Protein AF-A0A936ITV5-F1 (afdb_monomer_lite)

pLDDT: mean 86.11, std 15.21, range [36.88, 98.56]

Secondary structure (DSSP, 8-state):
-HHHHHHHHHHHHHHHHHHHHHHHHHHHHHHHHHHHHHHHHHHHHHHHHHHHHHHHHHHHHS----PPPPP-------TTS-HHHHHHHHHHHHHHHHHHHHHHHHHHHHHHHHHHHHHHHHHHHHHHHHHHHHHHHHHHHHHHHHHHHHHHHHHHHHHHHHHHHHHHHHHHHHHHHHHHHHHHHHHHHHHHHHHHHHHHHHHHHHHHHHHHHHHHHHHHTTSS--HHHHHHHHHHHHHHHHHHHHHHHHHHHHHHHHHHHHHHHHTT--

Sequence (270 aa):
MAILRCLLAVALVFFLASCQDRKIAEQAARLEELGAKNAALEQELESVRQDLAAARAALHEEGGPVTPVETLPAPQVNPDDLPEVQQLKASLVEANASLAALQIQLTRLEAQVAEAANDRERVQRFHAELRAKLEASERAVEAANAELKNRDERLNQLVEMSRTLRQDNEASARRLADFKKLADQLTDLERRREDSAGTIMSRYREVTEQYRALANAIDGQQQVGTGVTRSLDLSRIQQTILSAEDELRQLRSLNAQAQRLQKQLIGKLP

Radius of gyration: 65.24 Å; chains: 1; bounding box: 131×47×181 Å

Structure (mmCIF, N/CA/C/O backbone):
data_AF-A0A936ITV5-F1
#
_entry.id   AF-A0A936ITV5-F1
#
loop_
_atom_site.group_PDB
_atom_site.id
_atom_site.type_symbol
_atom_site.label_atom_id
_atom_site.label_alt_id
_atom_site.label_comp_id
_atom_site.label_asym_id
_atom_site.label_entity_id
_atom_site.label_seq_id
_atom_site.pdbx_PDB_ins_code
_atom_site.Cartn_x
_atom_site.Cartn_y
_atom_site.Cartn_z
_atom_site.occupancy
_atom_site.B_iso_or_equiv
_atom_site.auth_seq_id
_atom_site.auth_comp_id
_atom_site.auth_asym_id
_atom_site.auth_atom_id
_atom_site.pdbx_PDB_model_num
ATOM 1 N N . MET A 1 1 ? 12.895 11.010 14.697 1.00 67.69 1 MET A N 1
ATOM 2 C CA . MET A 1 1 ? 11.611 11.478 15.279 1.00 67.69 1 MET A CA 1
ATOM 3 C C . MET A 1 1 ? 10.487 10.438 15.209 1.00 67.69 1 MET A C 1
ATOM 5 O O . MET A 1 1 ? 9.829 10.248 16.221 1.00 67.69 1 MET A O 1
ATOM 9 N N . ALA A 1 2 ? 10.263 9.735 14.088 1.00 78.25 2 ALA A N 1
ATOM 10 C CA . ALA A 1 2 ? 9.172 8.747 13.974 1.00 78.25 2 ALA A CA 1
ATOM 11 C C . ALA A 1 2 ? 9.330 7.508 14.888 1.00 78.25 2 ALA A C 1
ATOM 13 O O . ALA A 1 2 ? 8.375 7.102 15.541 1.00 78.25 2 ALA A O 1
ATOM 14 N N . ILE A 1 3 ? 10.548 6.967 15.007 1.00 87.38 3 ILE A N 1
ATOM 15 C CA . ILE A 1 3 ? 10.841 5.776 15.831 1.00 87.38 3 ILE A CA 1
ATOM 16 C C . ILE A 1 3 ? 10.601 6.050 17.325 1.00 87.38 3 ILE A C 1
ATOM 18 O O . ILE A 1 3 ? 9.971 5.252 18.010 1.00 87.38 3 ILE A O 1
ATOM 22 N N . LEU A 1 4 ? 11.024 7.222 17.814 1.00 88.75 4 LEU A N 1
ATOM 23 C CA . LEU A 1 4 ? 10.821 7.627 19.209 1.00 88.75 4 LEU A CA 1
ATOM 24 C C . LEU A 1 4 ? 9.326 7.741 19.557 1.00 88.75 4 LEU A C 1
ATOM 26 O O . LEU A 1 4 ? 8.916 7.338 20.637 1.00 88.75 4 LEU A O 1
ATOM 30 N N . ARG A 1 5 ? 8.501 8.240 18.623 1.00 88.75 5 ARG A N 1
ATOM 31 C CA . ARG A 1 5 ? 7.041 8.334 18.797 1.00 88.75 5 ARG A CA 1
ATOM 32 C C . ARG A 1 5 ? 6.366 6.960 18.818 1.00 88.75 5 ARG A C 1
ATOM 34 O O . ARG A 1 5 ? 5.450 6.766 19.608 1.00 88.75 5 ARG A O 1
ATOM 41 N N . CYS A 1 6 ? 6.839 6.008 18.010 1.00 88.88 6 CYS A N 1
ATOM 42 C CA . CYS A 1 6 ? 6.316 4.638 18.021 1.00 88.88 6 CYS A CA 1
ATOM 43 C C . CYS A 1 6 ? 6.628 3.925 19.342 1.00 88.88 6 CYS A C 1
ATOM 45 O O . CYS A 1 6 ? 5.741 3.316 19.931 1.00 88.88 6 CYS A O 1
ATOM 47 N N . LEU A 1 7 ? 7.856 4.060 19.855 1.00 91.12 7 LEU A N 1
ATOM 48 C CA . LEU A 1 7 ? 8.235 3.471 21.144 1.00 91.12 7 LEU A CA 1
ATOM 49 C C . LEU A 1 7 ? 7.425 4.057 22.309 1.00 91.12 7 LEU A C 1
ATOM 51 O O . LEU A 1 7 ? 6.994 3.317 23.190 1.00 91.12 7 LEU A O 1
ATOM 55 N N . LEU A 1 8 ? 7.157 5.365 22.284 1.00 91.75 8 LEU A N 1
ATOM 56 C CA . LEU A 1 8 ? 6.331 6.032 23.294 1.00 91.75 8 LEU A CA 1
ATOM 57 C C . LEU A 1 8 ? 4.871 5.558 23.252 1.00 91.75 8 LEU A C 1
ATOM 59 O O . LEU A 1 8 ? 4.274 5.340 24.302 1.00 91.75 8 LEU A O 1
ATOM 63 N N . ALA A 1 9 ? 4.311 5.342 22.058 1.00 89.81 9 ALA A N 1
ATOM 64 C CA . ALA A 1 9 ? 2.958 4.813 21.903 1.00 89.81 9 ALA A CA 1
ATOM 65 C C . ALA A 1 9 ? 2.835 3.376 22.438 1.00 89.81 9 ALA A C 1
ATOM 67 O O . ALA A 1 9 ? 1.902 3.079 23.179 1.00 89.81 9 ALA A O 1
ATOM 68 N N . VAL A 1 10 ? 3.805 2.505 22.135 1.00 91.62 10 VAL A N 1
ATOM 69 C CA . VAL A 1 10 ? 3.824 1.120 22.641 1.00 91.62 10 VAL A CA 1
ATOM 70 C C . VAL A 1 10 ? 3.953 1.090 24.166 1.00 91.62 10 VAL A C 1
ATOM 72 O O . VAL A 1 10 ? 3.220 0.360 24.830 1.00 91.62 10 VAL A O 1
ATOM 75 N N . ALA A 1 11 ? 4.825 1.927 24.737 1.00 90.19 11 ALA A N 1
ATOM 76 C CA . ALA A 1 11 ? 4.972 2.038 26.187 1.00 90.19 11 ALA A CA 1
ATOM 77 C C . ALA A 1 11 ? 3.677 2.517 26.867 1.00 90.19 11 ALA A C 1
ATOM 79 O O . ALA A 1 11 ? 3.317 2.018 27.932 1.00 90.19 11 ALA A O 1
ATOM 80 N N . LEU A 1 12 ? 2.949 3.445 26.238 1.00 91.44 12 LEU A N 1
ATOM 81 C CA . LEU A 1 12 ? 1.689 3.970 26.762 1.00 91.44 12 LEU A CA 1
ATOM 82 C C . LEU A 1 12 ? 0.575 2.912 26.724 1.00 91.44 12 LEU A C 1
ATOM 84 O O . LEU A 1 12 ? -0.159 2.774 27.698 1.00 91.44 12 LEU A O 1
ATOM 88 N N . VAL A 1 13 ? 0.495 2.106 25.660 1.00 91.00 13 VAL A N 1
ATOM 89 C CA . VAL A 1 13 ? -0.445 0.973 25.579 1.00 91.00 13 VAL A CA 1
ATOM 90 C C . VAL A 1 13 ? -0.143 -0.071 26.655 1.00 91.00 13 VAL A C 1
ATOM 92 O O . VAL A 1 13 ? -1.056 -0.517 27.344 1.00 91.00 13 VAL A O 1
ATOM 95 N N . PHE A 1 14 ? 1.132 -0.409 26.865 1.00 90.88 14 PHE A N 1
ATOM 96 C CA . PHE A 1 14 ? 1.529 -1.366 27.901 1.00 90.88 14 PHE A CA 1
ATOM 97 C C . PHE A 1 14 ? 1.222 -0.847 29.319 1.00 90.88 14 PHE A C 1
ATOM 99 O O . PHE A 1 14 ? 0.743 -1.581 30.187 1.00 90.88 14 PHE A O 1
ATOM 106 N N . PHE A 1 15 ? 1.436 0.450 29.553 1.00 91.75 15 PHE A N 1
ATOM 107 C CA . PHE A 1 15 ? 1.083 1.102 30.813 1.00 91.75 15 PHE A CA 1
ATOM 108 C C . PHE A 1 15 ? -0.435 1.129 31.055 1.00 91.75 15 PHE A C 1
ATOM 110 O O . PHE A 1 15 ? -0.892 0.885 32.170 1.00 91.75 15 PHE A O 1
ATOM 117 N N . LEU A 1 16 ? -1.238 1.377 30.018 1.00 89.75 16 LEU A N 1
ATOM 118 C CA . LEU A 1 16 ? -2.696 1.328 30.129 1.00 89.75 16 LEU A CA 1
ATOM 119 C C . LEU A 1 16 ? -3.213 -0.095 30.383 1.00 89.75 16 LEU A C 1
ATOM 121 O O . LEU A 1 16 ? -4.078 -0.256 31.243 1.00 89.75 16 LEU A O 1
ATOM 125 N N . ALA A 1 17 ? -2.657 -1.107 29.710 1.00 88.06 17 ALA A N 1
ATOM 126 C CA . ALA A 1 17 ? -3.015 -2.513 29.918 1.00 88.06 17 ALA A CA 1
ATOM 127 C C . ALA A 1 17 ? -2.736 -2.956 31.366 1.00 88.06 17 ALA A C 1
ATOM 129 O O . ALA A 1 17 ? -3.635 -3.406 32.069 1.00 88.06 17 ALA A O 1
ATOM 130 N N . SER A 1 18 ? -1.527 -2.690 31.870 1.00 87.62 18 SER A N 1
ATOM 131 C CA . SER A 1 18 ? -1.155 -3.008 33.260 1.00 87.62 18 SER A CA 1
ATOM 132 C C . SER A 1 18 ? -1.981 -2.255 34.316 1.00 87.62 18 SER A C 1
ATOM 134 O O . SER A 1 18 ? -2.255 -2.784 35.396 1.00 87.62 18 SER A O 1
ATOM 136 N N . CYS A 1 19 ? -2.431 -1.033 34.017 1.00 89.31 19 CYS A N 1
ATOM 137 C CA . CYS A 1 19 ? -3.377 -0.308 34.868 1.00 89.31 19 CYS A CA 1
ATOM 138 C C . CYS A 1 19 ? -4.787 -0.918 34.847 1.00 89.31 19 CYS A C 1
ATOM 140 O O . CYS A 1 19 ? -5.474 -0.888 35.870 1.00 89.31 19 CYS A O 1
ATOM 142 N N . GLN A 1 20 ? -5.239 -1.447 33.708 1.00 89.44 20 GLN A N 1
ATOM 143 C CA . GLN A 1 20 ? -6.531 -2.128 33.611 1.00 89.44 20 GLN A CA 1
ATOM 144 C C . GLN A 1 20 ? -6.520 -3.459 34.362 1.00 89.44 20 GLN A C 1
ATOM 146 O O . GLN A 1 20 ? -7.438 -3.700 35.144 1.00 89.44 20 GLN A O 1
ATOM 151 N N . ASP A 1 21 ? -5.454 -4.249 34.237 1.00 87.94 21 ASP A N 1
ATOM 152 C CA . ASP A 1 21 ? -5.316 -5.526 34.946 1.00 87.94 21 ASP A CA 1
ATOM 153 C C . ASP A 1 21 ? -5.372 -5.346 36.467 1.00 87.94 21 ASP A C 1
ATOM 155 O O . ASP A 1 21 ? -6.058 -6.090 37.169 1.00 87.94 21 ASP A O 1
ATOM 159 N N . ARG A 1 22 ? -4.726 -4.293 36.989 1.00 90.19 22 ARG A N 1
ATOM 160 C CA . ARG A 1 22 ? -4.816 -3.940 38.415 1.00 90.19 22 ARG A CA 1
ATOM 161 C C . ARG A 1 22 ? -6.242 -3.620 38.853 1.00 90.19 22 ARG A C 1
ATOM 163 O O . ARG A 1 22 ? -6.670 -4.089 39.903 1.00 90.19 22 ARG A O 1
ATOM 170 N N . LYS A 1 23 ? -6.993 -2.862 38.051 1.00 89.69 23 LYS A N 1
ATOM 171 C CA . LYS A 1 23 ? -8.392 -2.534 38.367 1.00 89.69 23 LYS A CA 1
ATOM 172 C C . LYS A 1 23 ? -9.292 -3.767 38.324 1.00 89.69 23 LYS A C 1
ATOM 174 O O . LYS A 1 23 ? -10.180 -3.884 39.162 1.00 89.69 23 LYS A O 1
ATOM 179 N N . ILE A 1 24 ? -9.059 -4.684 37.385 1.00 88.12 24 ILE A N 1
ATOM 180 C CA . ILE A 1 24 ? -9.807 -5.944 37.286 1.00 88.12 24 ILE A CA 1
ATOM 181 C C . ILE A 1 24 ? -9.514 -6.829 38.504 1.00 88.12 24 ILE A C 1
ATOM 183 O O . ILE A 1 24 ? -10.445 -7.362 39.103 1.00 88.12 24 ILE A O 1
ATOM 187 N N . ALA A 1 25 ? -8.251 -6.921 38.930 1.00 90.69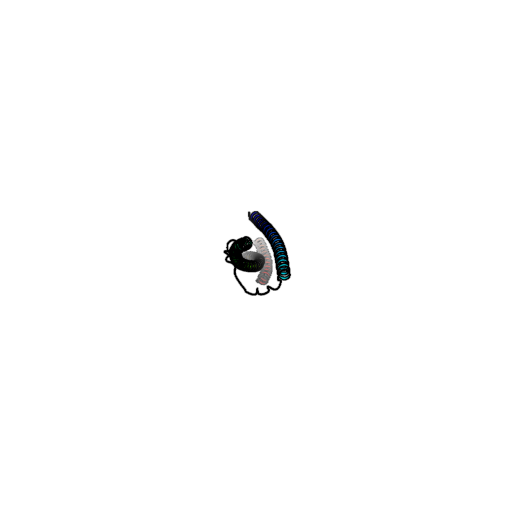 25 ALA A N 1
ATOM 188 C CA . ALA A 1 25 ? -7.869 -7.664 40.131 1.00 90.69 25 ALA A CA 1
ATOM 189 C C . ALA A 1 25 ? -8.506 -7.080 41.407 1.00 90.69 25 ALA A C 1
ATOM 191 O O . ALA A 1 25 ? -9.037 -7.825 42.229 1.00 90.69 25 ALA A O 1
ATOM 192 N N . GLU A 1 26 ? -8.529 -5.750 41.553 1.00 92.50 26 GLU A N 1
ATOM 193 C CA . GLU A 1 26 ? -9.213 -5.083 42.671 1.00 92.50 26 GLU A CA 1
ATOM 194 C C . GLU A 1 26 ? -10.730 -5.330 42.662 1.00 92.50 26 GLU A C 1
ATOM 196 O O . GLU A 1 26 ? -11.339 -5.523 43.715 1.00 92.50 26 GLU A O 1
ATOM 201 N N . GLN A 1 27 ? -11.357 -5.341 41.483 1.00 87.62 27 GLN A N 1
ATOM 202 C CA . GLN A 1 27 ? -12.784 -5.638 41.349 1.00 87.62 27 GLN A CA 1
ATOM 203 C C . GLN A 1 27 ? -13.101 -7.103 41.668 1.00 87.62 27 GLN A C 1
ATOM 205 O O . GLN A 1 27 ? -14.097 -7.365 42.341 1.00 87.62 27 GLN A O 1
ATOM 210 N N . ALA A 1 28 ? -12.250 -8.043 41.248 1.00 89.81 28 ALA A N 1
ATOM 211 C CA . ALA A 1 28 ? -12.395 -9.460 41.570 1.00 89.81 28 ALA A CA 1
ATOM 212 C C . ALA A 1 28 ? -12.297 -9.710 43.085 1.00 89.81 28 ALA A C 1
ATOM 214 O O . ALA A 1 28 ? -13.167 -10.371 43.647 1.00 89.81 28 ALA A O 1
ATOM 215 N N . ALA A 1 29 ? -11.321 -9.092 43.760 1.00 93.00 29 ALA A N 1
ATOM 216 C CA . ALA A 1 29 ? -11.174 -9.193 45.212 1.00 93.00 29 ALA A CA 1
ATOM 217 C C . ALA A 1 29 ? -12.398 -8.637 45.965 1.00 93.00 29 ALA A C 1
ATOM 219 O O . ALA A 1 29 ? -12.869 -9.237 46.929 1.00 93.00 29 ALA A O 1
ATOM 220 N N . ARG A 1 30 ? -12.974 -7.519 45.496 1.00 91.69 30 ARG A N 1
ATOM 221 C CA . ARG A 1 30 ? -14.210 -6.963 46.079 1.00 91.69 30 ARG A CA 1
ATOM 222 C C . ARG A 1 30 ? -15.423 -7.866 45.874 1.00 91.69 30 ARG A C 1
ATOM 224 O O . ARG A 1 30 ? -16.285 -7.913 46.746 1.00 91.69 30 ARG A O 1
ATOM 231 N N . LEU A 1 31 ? -15.520 -8.560 44.739 1.00 86.00 31 LEU A N 1
ATOM 232 C CA . LEU A 1 31 ? -16.606 -9.513 44.494 1.00 86.00 31 LEU A CA 1
ATOM 233 C C . LEU A 1 31 ? -16.504 -10.730 45.415 1.00 86.00 31 LEU A C 1
ATOM 235 O O . LEU A 1 31 ? -17.526 -11.177 45.929 1.00 86.00 31 LEU A O 1
ATOM 239 N N . GLU A 1 32 ? -15.292 -11.223 45.663 1.00 92.44 32 GLU A N 1
ATOM 240 C CA . GLU A 1 32 ? -15.052 -12.315 46.609 1.00 92.44 32 GLU A CA 1
ATOM 241 C C . GLU A 1 32 ? -15.376 -11.892 48.051 1.00 92.44 32 GLU A C 1
ATOM 243 O O . GLU A 1 32 ? -16.084 -12.607 48.758 1.00 92.44 32 GLU A O 1
ATOM 248 N N . GLU A 1 33 ? -14.977 -10.682 48.458 1.00 93.81 33 GLU A N 1
ATOM 249 C CA . GLU A 1 33 ? -15.319 -10.120 49.771 1.00 93.81 33 GLU A CA 1
ATOM 250 C C . GLU A 1 33 ? -16.839 -9.949 49.952 1.00 93.81 33 GLU A C 1
ATOM 252 O O . GLU A 1 33 ? -17.392 -10.294 50.998 1.00 93.81 33 GLU A O 1
ATOM 257 N N . LEU A 1 34 ? -17.540 -9.440 48.932 1.00 87.56 34 LEU A N 1
ATOM 258 C CA . LEU A 1 34 ? -19.001 -9.317 48.956 1.00 87.56 34 LEU A CA 1
ATOM 259 C C . LEU A 1 34 ? -19.695 -10.687 48.951 1.00 87.56 34 LEU A C 1
ATOM 261 O O . LEU A 1 34 ? -20.716 -10.850 49.617 1.00 87.56 34 LEU A O 1
ATOM 265 N N . GLY A 1 35 ? -19.137 -11.675 48.247 1.00 91.69 35 GLY A N 1
ATOM 266 C CA . GLY A 1 35 ? -19.610 -13.059 48.272 1.00 91.69 35 GLY A CA 1
ATOM 267 C C . GLY A 1 35 ? -19.496 -13.679 49.665 1.00 91.69 35 GLY A C 1
ATOM 268 O O . GLY A 1 35 ? -20.467 -14.243 50.164 1.00 91.69 35 GLY A O 1
ATOM 269 N N . ALA A 1 36 ? -18.353 -13.492 50.330 1.00 92.81 36 ALA A N 1
ATOM 270 C CA . ALA A 1 36 ? -18.136 -13.956 51.698 1.00 92.81 36 ALA A CA 1
ATOM 271 C C . ALA A 1 36 ? -19.089 -13.281 52.700 1.00 92.81 36 ALA A C 1
ATOM 273 O O . ALA A 1 36 ? -19.647 -13.951 53.568 1.00 92.81 36 ALA A O 1
ATOM 274 N N . LYS A 1 37 ? -19.337 -11.971 52.552 1.00 90.50 37 LYS A N 1
ATOM 275 C CA . LYS A 1 37 ? -20.307 -11.242 53.389 1.00 90.50 37 LYS A CA 1
ATOM 276 C C . LYS A 1 37 ? -21.740 -11.730 53.185 1.00 90.50 37 LYS A C 1
ATOM 278 O O . LYS A 1 37 ? -22.452 -11.892 54.167 1.00 90.50 37 LYS A O 1
ATOM 283 N N . ASN A 1 38 ? -22.155 -12.002 51.947 1.00 87.19 38 ASN A N 1
ATOM 284 C CA . ASN A 1 38 ? -23.479 -12.573 51.685 1.00 87.19 38 ASN A CA 1
ATOM 285 C C . ASN A 1 38 ? -23.627 -13.967 52.300 1.00 87.19 38 ASN A C 1
ATOM 287 O O . ASN A 1 38 ? -24.631 -14.223 52.951 1.00 87.19 38 ASN A O 1
ATOM 291 N N . ALA A 1 39 ? -22.620 -14.834 52.163 1.00 90.31 39 ALA A N 1
ATOM 292 C CA . ALA A 1 39 ? -22.651 -16.160 52.779 1.00 90.31 39 ALA A CA 1
ATOM 293 C C . ALA A 1 39 ? -22.730 -16.087 54.317 1.00 90.31 39 ALA A C 1
ATOM 295 O O . ALA A 1 39 ? -23.459 -16.860 54.936 1.00 90.31 39 ALA A O 1
ATOM 296 N N . ALA A 1 40 ? -22.026 -15.134 54.939 1.00 93.38 40 ALA A N 1
ATOM 297 C CA . ALA A 1 40 ? -22.102 -14.905 56.382 1.00 93.38 40 ALA A CA 1
ATOM 298 C C . ALA A 1 40 ? -23.489 -14.400 56.821 1.00 93.38 40 ALA A C 1
ATOM 300 O O . ALA A 1 40 ? -24.041 -14.904 57.795 1.00 93.38 40 ALA A O 1
ATOM 301 N N . LEU A 1 41 ? -24.082 -13.461 56.076 1.00 87.12 41 LEU A N 1
ATOM 302 C CA . LEU A 1 41 ? -25.437 -12.965 56.346 1.00 87.12 41 LEU A CA 1
ATOM 303 C C . LEU A 1 41 ? -26.503 -14.050 56.144 1.00 87.12 41 LEU A C 1
ATOM 305 O O . LEU A 1 41 ? -27.471 -14.104 56.896 1.00 87.12 41 LEU A O 1
ATOM 309 N N . GLU A 1 42 ? -26.336 -14.933 55.159 1.00 90.81 42 GLU A N 1
ATOM 310 C CA . GLU A 1 42 ? -27.220 -16.089 54.970 1.00 90.81 42 GLU A CA 1
ATOM 311 C C . GLU A 1 42 ? -27.142 -17.057 56.157 1.00 90.81 42 GLU A C 1
ATOM 313 O O . GLU A 1 42 ? -28.179 -17.534 56.618 1.00 90.81 42 GLU A O 1
ATOM 318 N N . GLN A 1 43 ? -25.946 -17.299 56.705 1.00 91.69 43 GLN A N 1
ATOM 319 C CA . GLN A 1 43 ? -25.784 -18.100 57.924 1.00 91.69 43 GLN A CA 1
ATOM 320 C C . GLN A 1 43 ? -26.432 -17.439 59.146 1.00 91.69 43 GLN A C 1
ATOM 322 O O . GLN A 1 43 ? -27.086 -18.127 59.927 1.00 91.69 43 GLN A O 1
ATOM 327 N N . GLU A 1 44 ? -26.295 -16.121 59.293 1.00 91.94 44 GLU A N 1
ATOM 328 C CA . GLU A 1 44 ? -26.899 -15.360 60.392 1.00 91.94 44 GLU A CA 1
ATOM 329 C C . GLU A 1 44 ? -28.436 -15.339 60.297 1.00 91.94 44 GLU A C 1
ATOM 331 O O . GLU A 1 44 ? -29.139 -15.491 61.296 1.00 91.94 44 GLU A O 1
ATOM 336 N N . LEU A 1 45 ? -28.993 -15.240 59.086 1.00 89.44 45 LEU A N 1
ATOM 337 C CA . LEU A 1 45 ? -30.436 -15.378 58.875 1.00 89.44 45 LEU A CA 1
ATOM 338 C C . LEU A 1 45 ? -30.936 -16.783 59.211 1.00 89.44 45 LEU A C 1
ATOM 340 O O . LEU A 1 45 ? -32.025 -16.926 59.771 1.00 89.44 45 LEU A O 1
ATOM 344 N N . GLU A 1 46 ? -30.167 -17.816 58.875 1.00 92.56 46 GLU A N 1
ATOM 345 C CA . GLU A 1 46 ? -30.549 -19.194 59.167 1.00 92.56 46 GLU A CA 1
ATOM 346 C C . GLU A 1 46 ? -30.476 -19.493 60.672 1.00 92.56 46 GLU A C 1
ATOM 348 O O . GLU A 1 46 ? -31.374 -20.154 61.196 1.00 92.56 46 GLU A O 1
ATOM 353 N N . SER A 1 47 ? -29.500 -18.935 61.401 1.00 92.06 47 SER A N 1
ATOM 354 C CA . SER A 1 47 ? -29.458 -19.047 62.866 1.00 92.06 47 SER A CA 1
ATOM 355 C C . SER A 1 47 ? -30.633 -18.322 63.523 1.00 92.06 47 SER A C 1
ATOM 357 O O . SER A 1 47 ? -31.319 -18.906 64.355 1.00 92.06 47 SER A O 1
ATOM 359 N N . VAL A 1 48 ? -30.967 -17.105 63.076 1.00 89.69 48 VAL A N 1
ATOM 360 C CA . VAL A 1 48 ? -32.134 -16.368 63.595 1.00 89.69 48 VAL A CA 1
ATOM 361 C C . VAL A 1 48 ? -33.446 -17.104 63.290 1.00 89.69 48 VAL A C 1
ATOM 363 O O . VAL A 1 48 ? -34.367 -17.111 64.110 1.00 89.69 48 VAL A O 1
ATOM 366 N N . ARG A 1 49 ? -33.559 -17.766 62.131 1.00 89.44 49 ARG A N 1
ATOM 367 C CA . ARG A 1 49 ? -34.716 -18.621 61.811 1.00 89.44 49 ARG A CA 1
ATOM 368 C C . ARG A 1 49 ? -34.818 -19.828 62.733 1.00 89.44 49 ARG A C 1
ATOM 370 O O . ARG A 1 49 ? -35.929 -20.158 63.148 1.00 89.44 49 ARG A O 1
ATOM 377 N N . GLN A 1 50 ? -33.697 -20.475 63.045 1.00 89.31 50 GLN A N 1
ATOM 378 C CA . GLN A 1 50 ? -33.658 -21.593 63.988 1.00 89.31 50 GLN A CA 1
ATOM 379 C C . GLN A 1 50 ? -34.036 -21.138 65.401 1.00 89.31 50 GLN A C 1
ATOM 381 O O . GLN A 1 50 ? -34.862 -21.792 66.035 1.00 89.31 50 GLN A O 1
ATOM 386 N N . ASP A 1 51 ? -33.549 -19.979 65.842 1.00 88.56 51 ASP A N 1
ATOM 387 C CA . ASP A 1 51 ? -33.901 -19.390 67.138 1.00 88.56 51 ASP A CA 1
ATOM 388 C C . ASP A 1 51 ? -35.397 -19.044 67.219 1.00 88.56 51 ASP A C 1
ATOM 390 O O . ASP A 1 51 ? -36.062 -19.349 68.210 1.00 88.56 51 ASP A O 1
ATOM 394 N N . LEU A 1 52 ? -35.978 -18.485 66.150 1.00 81.00 52 LEU A N 1
ATOM 395 C CA . LEU A 1 52 ? -37.421 -18.231 66.072 1.00 81.00 52 LEU A CA 1
ATOM 396 C C . LEU A 1 52 ? -38.247 -19.523 66.045 1.00 81.00 52 LEU A C 1
ATOM 398 O O . LEU A 1 52 ? -39.332 -19.567 66.627 1.00 81.00 52 LEU A O 1
ATOM 402 N N . ALA A 1 53 ? -37.769 -20.570 65.371 1.00 85.06 53 ALA A N 1
ATOM 403 C CA . ALA A 1 53 ? -38.427 -21.873 65.366 1.00 85.06 53 ALA A CA 1
ATOM 404 C C . ALA A 1 53 ? -38.380 -22.528 66.757 1.00 85.06 53 ALA A C 1
ATOM 406 O O . ALA A 1 53 ? -39.396 -23.056 67.208 1.00 85.06 53 ALA A O 1
ATOM 407 N N . ALA A 1 54 ? -37.250 -22.426 67.462 1.00 83.44 54 ALA A N 1
ATOM 408 C CA . ALA A 1 54 ? -37.095 -22.899 68.834 1.00 83.44 54 ALA A CA 1
ATOM 409 C C . ALA A 1 54 ? -37.989 -22.120 69.814 1.00 83.44 54 ALA A C 1
ATOM 411 O O . ALA A 1 54 ? -38.692 -22.730 70.617 1.00 83.44 54 ALA A O 1
ATOM 412 N N . ALA A 1 55 ? -38.056 -20.790 69.695 1.00 80.12 55 ALA A N 1
ATOM 413 C CA . ALA A 1 55 ? -38.950 -19.957 70.501 1.00 80.12 55 ALA A CA 1
ATOM 414 C C . ALA A 1 55 ? -40.437 -20.274 70.242 1.00 80.12 55 ALA A C 1
ATOM 416 O O . ALA A 1 55 ? -41.235 -20.328 71.177 1.00 80.12 55 ALA A O 1
ATOM 417 N N . ARG A 1 56 ? -40.820 -20.544 68.984 1.00 77.69 56 ARG A N 1
ATOM 418 C CA . ARG A 1 56 ? -42.181 -20.998 68.634 1.00 77.69 56 ARG A CA 1
ATOM 419 C C . ARG A 1 56 ? -42.499 -22.390 69.179 1.00 77.69 56 ARG A C 1
ATOM 421 O O . ARG A 1 56 ? -43.634 -22.620 69.582 1.00 77.69 56 ARG A O 1
ATOM 428 N N . ALA A 1 57 ? -41.530 -23.303 69.196 1.00 76.12 57 ALA A N 1
ATOM 429 C CA . ALA A 1 57 ? -41.703 -24.629 69.784 1.00 76.12 57 ALA A CA 1
ATOM 430 C C . ALA A 1 57 ? -41.879 -24.551 71.311 1.00 76.12 57 ALA A C 1
ATOM 432 O O . ALA A 1 57 ? -42.791 -25.182 71.840 1.00 76.12 57 ALA A O 1
ATOM 433 N N . ALA A 1 58 ? -41.097 -23.709 71.996 1.00 74.88 58 ALA A N 1
ATOM 434 C CA . ALA A 1 58 ? -41.235 -23.465 73.435 1.00 74.88 58 ALA A CA 1
ATOM 435 C C . ALA A 1 58 ? -42.606 -22.859 73.799 1.00 74.88 58 ALA A C 1
ATOM 437 O O . ALA A 1 58 ? -43.248 -23.294 74.750 1.00 74.88 58 ALA A O 1
ATOM 438 N N . LEU A 1 59 ? -43.113 -21.925 72.985 1.00 66.12 59 LEU A N 1
ATOM 439 C CA . LEU A 1 59 ? -44.460 -21.360 73.153 1.00 66.12 59 LEU A CA 1
ATOM 440 C C . LEU A 1 59 ? -45.586 -22.383 72.923 1.00 66.12 59 LEU A C 1
ATOM 442 O O . LEU A 1 59 ? -46.668 -22.236 73.489 1.00 66.12 59 LEU A O 1
ATOM 446 N N . HIS A 1 60 ? -45.362 -23.413 72.103 1.00 59.53 60 HIS A N 1
ATOM 447 C CA . HIS A 1 60 ? -46.337 -24.487 71.903 1.00 59.53 60 HIS A CA 1
ATOM 448 C C . HIS A 1 60 ? -46.335 -25.533 73.029 1.00 59.53 60 HIS A C 1
ATOM 450 O O . HIS A 1 60 ? -47.374 -26.157 73.240 1.00 59.53 60 HIS A O 1
ATOM 456 N N . GLU A 1 61 ? -45.239 -25.694 73.779 1.00 55.38 61 GLU A N 1
ATOM 457 C CA . GLU A 1 61 ? -45.207 -26.531 74.992 1.00 55.38 61 GLU A CA 1
ATOM 458 C C . GLU A 1 61 ? -45.864 -25.857 76.212 1.00 55.38 61 GLU A C 1
ATOM 460 O O . GLU A 1 61 ? -46.458 -26.552 77.033 1.00 55.38 61 GLU A O 1
ATOM 465 N N . GLU A 1 62 ? -45.853 -24.522 76.310 1.00 49.97 62 GLU A N 1
ATOM 466 C CA . GLU A 1 62 ? -46.558 -23.779 77.377 1.00 49.97 62 GLU A CA 1
ATOM 467 C C . GLU A 1 62 ? -48.044 -23.486 77.071 1.00 49.97 62 GLU A C 1
ATOM 469 O O . GLU A 1 62 ? -48.775 -22.967 77.918 1.00 49.97 62 GLU A O 1
ATOM 474 N N . GLY A 1 63 ? -48.538 -23.866 75.889 1.00 42.84 63 GLY A N 1
ATOM 475 C CA . GLY A 1 63 ? -49.939 -23.728 75.476 1.00 42.84 63 GLY A CA 1
ATOM 476 C C . GLY A 1 63 ? -50.874 -24.772 76.095 1.00 42.84 63 GLY A C 1
ATOM 477 O O . GLY A 1 63 ? -51.498 -25.551 75.374 1.00 42.84 63 GLY A O 1
ATOM 478 N N . GLY A 1 64 ? -50.986 -24.798 77.424 1.00 44.12 64 GLY A N 1
ATOM 479 C CA . GLY A 1 64 ? -52.012 -25.570 78.128 1.00 44.12 64 GLY A CA 1
ATOM 480 C C . GLY A 1 64 ? -53.439 -25.098 77.780 1.00 44.12 64 GLY A C 1
ATOM 481 O O . GLY A 1 64 ? -53.654 -23.913 77.515 1.00 44.12 64 GLY A O 1
ATOM 482 N N . PRO A 1 65 ? -54.444 -25.996 77.772 1.00 41.31 65 PRO A N 1
ATOM 483 C CA . PRO A 1 65 ? -55.825 -25.643 77.463 1.00 41.31 65 PRO A CA 1
ATOM 484 C C . PRO A 1 65 ? -56.395 -24.705 78.534 1.00 41.31 65 PRO A C 1
ATOM 486 O O . PRO A 1 65 ? -56.531 -25.076 79.698 1.00 41.31 65 PRO A O 1
ATOM 489 N N . VAL A 1 66 ? -56.772 -23.493 78.124 1.00 48.97 66 VAL A N 1
ATOM 490 C CA . VAL A 1 66 ? -57.542 -22.562 78.956 1.00 48.97 66 VAL A CA 1
ATOM 491 C C . VAL A 1 66 ? -58.936 -23.154 79.171 1.00 48.97 66 VAL A C 1
ATOM 493 O O . VAL A 1 66 ? -59.771 -23.178 78.267 1.00 48.97 66 VAL A O 1
ATOM 496 N N . THR A 1 67 ? -59.184 -23.658 80.377 1.00 45.97 67 THR A N 1
ATOM 497 C CA . THR A 1 67 ? -60.512 -24.058 80.849 1.00 45.97 67 THR A CA 1
ATOM 498 C C . THR A 1 67 ? -61.389 -22.818 81.077 1.00 45.97 67 THR A C 1
ATOM 500 O O . THR A 1 67 ? -60.927 -21.880 81.732 1.00 45.97 67 THR A O 1
ATOM 503 N N . PRO A 1 68 ? -62.650 -22.787 80.601 1.00 44.28 68 PRO A N 1
ATOM 504 C CA . PRO A 1 68 ? -63.583 -21.706 80.909 1.00 44.28 68 PRO A CA 1
ATOM 505 C C . PRO A 1 68 ? -63.944 -21.726 82.399 1.00 44.28 68 PRO A C 1
ATOM 507 O O . PRO A 1 68 ? -64.395 -22.745 82.918 1.00 44.28 68 PRO A O 1
ATOM 510 N N . VAL A 1 69 ? -63.743 -20.596 83.074 1.00 43.34 69 VAL A N 1
ATOM 511 C CA . VAL A 1 69 ? -64.103 -20.387 84.481 1.00 43.34 69 VAL A CA 1
ATOM 512 C C . VAL A 1 69 ? -65.623 -20.278 84.619 1.00 43.34 69 VAL A C 1
ATOM 514 O O . VAL A 1 69 ? -66.272 -19.446 83.984 1.00 43.34 69 VAL A O 1
ATOM 517 N N . GLU A 1 70 ? -66.163 -21.149 85.464 1.00 36.88 70 GLU A N 1
ATOM 518 C CA . GLU A 1 70 ? -67.546 -21.200 85.923 1.00 36.88 70 GLU A CA 1
ATOM 519 C C . GLU A 1 70 ? -67.853 -19.993 86.830 1.00 36.88 70 GLU A C 1
ATOM 521 O O . GLU A 1 70 ? -67.035 -19.558 87.641 1.00 36.88 70 GLU A O 1
ATOM 526 N N . THR A 1 71 ? -69.033 -19.407 86.643 1.00 46.50 71 THR A N 1
ATOM 527 C CA . THR A 1 71 ? -69.501 -18.177 87.295 1.00 46.50 71 THR A CA 1
ATOM 528 C C . THR A 1 71 ? -70.239 -18.487 88.596 1.00 46.50 71 THR A C 1
ATOM 530 O O . THR A 1 71 ? -71.052 -19.404 88.598 1.00 46.50 71 THR A O 1
ATOM 533 N N . LEU A 1 72 ? -69.990 -17.688 89.655 1.00 39.78 72 LEU A N 1
ATOM 534 C CA . LEU A 1 72 ? -70.869 -17.259 90.782 1.00 39.78 72 LEU A CA 1
ATOM 535 C C . LEU A 1 72 ? -70.015 -16.937 92.042 1.00 39.78 72 LEU A C 1
ATOM 537 O O . LEU A 1 72 ? -68.947 -17.514 92.206 1.00 39.78 72 LEU A O 1
ATOM 541 N N . PRO A 1 73 ? -70.508 -16.168 93.035 1.00 45.53 73 PRO A N 1
ATOM 542 C CA . PRO A 1 73 ? -70.938 -14.772 93.040 1.00 45.53 73 PRO A CA 1
ATOM 543 C C . PRO A 1 73 ? -70.012 -13.877 93.911 1.00 45.53 73 PRO A C 1
ATOM 545 O O . PRO A 1 73 ? -69.236 -14.338 94.742 1.00 45.53 73 PRO A O 1
ATOM 548 N N . ALA A 1 74 ? -70.122 -12.563 93.715 1.00 44.94 74 ALA A N 1
ATOM 549 C CA . ALA A 1 74 ? -69.265 -11.523 94.287 1.00 44.94 74 ALA A CA 1
ATOM 550 C C . ALA A 1 74 ? -69.255 -11.417 95.828 1.00 44.94 74 ALA A C 1
ATOM 552 O O . ALA A 1 74 ? -70.313 -11.398 96.461 1.00 44.94 74 ALA A O 1
ATOM 553 N N . PRO A 1 75 ? -68.084 -11.081 96.394 1.00 42.28 75 PRO A N 1
ATOM 554 C CA . PRO A 1 75 ? -67.935 -9.987 97.340 1.00 42.28 75 PRO A CA 1
ATOM 555 C C . PRO A 1 75 ? -67.284 -8.790 96.632 1.00 42.28 75 PRO A C 1
ATOM 557 O O . PRO A 1 75 ? -66.319 -8.934 95.885 1.00 42.28 75 PRO A O 1
ATOM 560 N N . GLN A 1 76 ? -67.837 -7.600 96.856 1.00 51.22 76 GLN A N 1
ATOM 561 C CA . GLN A 1 76 ? -67.341 -6.332 96.324 1.00 51.22 76 GLN A CA 1
ATOM 562 C C . GLN A 1 76 ? -65.935 -6.027 96.866 1.00 51.22 76 GLN A C 1
ATOM 564 O O . GLN A 1 76 ? -65.780 -5.418 97.920 1.00 51.22 76 GLN A O 1
ATOM 569 N N . VAL A 1 77 ? -64.913 -6.445 96.127 1.00 49.78 77 VAL A N 1
ATOM 570 C CA . VAL A 1 77 ? -63.559 -5.889 96.184 1.00 49.78 77 VAL A CA 1
ATOM 571 C C . VAL A 1 77 ? -63.304 -5.324 94.794 1.00 49.78 77 VAL A C 1
ATOM 573 O O . VAL A 1 77 ? -63.517 -6.028 93.808 1.00 49.78 77 VAL A O 1
ATOM 576 N N . ASN A 1 78 ? -62.928 -4.047 94.695 1.00 55.62 78 ASN A N 1
ATOM 577 C CA . ASN A 1 78 ? -62.605 -3.439 93.408 1.00 55.62 78 ASN A CA 1
ATOM 578 C C . ASN A 1 78 ? -61.505 -4.279 92.730 1.00 55.62 78 ASN A C 1
ATOM 580 O O . ASN A 1 78 ? -60.406 -4.383 93.275 1.00 55.62 78 ASN A O 1
ATOM 584 N N . PRO A 1 79 ? -61.767 -4.885 91.557 1.00 55.00 79 PRO A N 1
ATOM 585 C CA . PRO A 1 79 ? -60.820 -5.781 90.884 1.00 55.00 79 PRO A CA 1
ATOM 586 C C . PRO A 1 79 ? -59.568 -5.055 90.361 1.00 55.00 79 PRO A C 1
ATOM 588 O O . PRO A 1 79 ? -58.646 -5.694 89.860 1.00 55.00 79 PRO A O 1
ATOM 591 N N . ASP A 1 80 ? -59.524 -3.728 90.490 1.00 54.91 80 ASP A N 1
ATOM 592 C CA . ASP A 1 80 ? -58.392 -2.882 90.126 1.00 54.91 80 ASP A CA 1
ATOM 593 C C . ASP A 1 80 ? -57.276 -2.836 91.189 1.00 54.91 80 ASP A C 1
ATOM 595 O O . ASP A 1 80 ? -56.160 -2.429 90.862 1.00 54.91 80 ASP A O 1
ATOM 599 N N . ASP A 1 81 ? -57.529 -3.312 92.416 1.00 52.09 81 ASP A N 1
ATOM 600 C CA . ASP A 1 81 ? -56.569 -3.279 93.537 1.00 52.09 81 ASP A CA 1
ATOM 601 C C . ASP A 1 81 ? -55.859 -4.626 93.791 1.00 52.09 81 ASP A C 1
ATOM 603 O O . ASP A 1 81 ? -55.015 -4.736 94.683 1.00 52.09 81 ASP A O 1
ATOM 607 N N . LEU A 1 82 ? -56.168 -5.666 93.006 1.00 61.59 82 LEU A N 1
ATOM 608 C CA . LEU A 1 82 ? -55.454 -6.944 93.065 1.00 61.59 82 LEU A CA 1
ATOM 609 C C . LEU A 1 82 ? -54.075 -6.790 92.389 1.00 61.59 82 LEU A C 1
ATOM 611 O O . LEU A 1 82 ? -54.017 -6.453 91.201 1.00 61.59 82 LEU A O 1
ATOM 615 N N . PRO A 1 83 ? -52.958 -7.055 93.098 1.00 72.75 83 PRO A N 1
ATOM 616 C CA . PRO A 1 83 ? -51.606 -6.808 92.586 1.00 72.75 83 PRO A CA 1
ATOM 617 C C . PRO A 1 83 ? -51.314 -7.588 91.296 1.00 72.75 83 PRO A C 1
ATOM 619 O O . PRO A 1 83 ? -50.638 -7.076 90.409 1.00 72.75 83 PRO A O 1
ATOM 622 N N . GLU A 1 84 ? -51.895 -8.779 91.147 1.00 75.94 84 GLU A N 1
ATOM 623 C CA . GLU A 1 84 ? -51.768 -9.628 89.955 1.00 75.94 84 GLU A CA 1
ATOM 624 C C . GLU A 1 84 ? -52.415 -8.998 88.709 1.00 75.94 84 GLU A C 1
ATOM 626 O O . GLU A 1 84 ? -51.847 -9.038 87.618 1.00 75.94 84 GLU A O 1
ATOM 631 N N . VAL A 1 85 ? -53.572 -8.340 88.862 1.00 78.00 85 VAL A N 1
ATOM 632 C CA . VAL A 1 85 ? -54.266 -7.658 87.755 1.00 78.00 85 VAL A CA 1
ATOM 633 C C . VAL A 1 85 ? -53.478 -6.426 87.306 1.00 78.00 85 VAL A C 1
ATOM 635 O O . VAL A 1 85 ? -53.389 -6.154 86.108 1.00 78.00 85 VAL A O 1
ATOM 638 N N . GLN A 1 86 ? -52.856 -5.694 88.236 1.00 78.75 86 GLN A N 1
ATOM 639 C CA . GLN A 1 86 ? -51.975 -4.571 87.900 1.00 78.75 86 GLN A CA 1
ATOM 640 C C . GLN A 1 86 ? -50.695 -5.037 87.192 1.00 78.75 86 GLN A C 1
ATOM 642 O O . GLN A 1 86 ? -50.267 -4.400 86.229 1.00 78.75 86 GLN A O 1
ATOM 647 N N . GLN A 1 87 ? -50.125 -6.171 87.607 1.00 83.81 87 GLN A N 1
ATOM 648 C CA . GLN A 1 87 ? -48.951 -6.772 86.972 1.00 83.81 87 GLN A CA 1
ATOM 649 C C . GLN A 1 87 ? -49.242 -7.214 85.532 1.00 83.81 87 GLN A C 1
ATOM 651 O O . GLN A 1 87 ? -48.469 -6.910 84.626 1.00 83.81 87 GLN A O 1
ATOM 656 N N . LEU A 1 88 ? -50.393 -7.849 85.297 1.00 83.62 88 LEU A N 1
ATOM 657 C CA . LEU A 1 88 ? -50.850 -8.229 83.957 1.00 83.62 88 LEU A CA 1
ATOM 658 C C . LEU A 1 88 ? -51.149 -7.010 83.074 1.00 83.62 88 LEU A C 1
ATOM 660 O O . LEU A 1 88 ? -50.805 -7.000 81.894 1.00 83.62 88 LEU A O 1
ATOM 664 N N . LYS A 1 89 ? -51.753 -5.951 83.630 1.00 86.12 89 LYS A N 1
ATOM 665 C CA . LYS A 1 89 ? -51.959 -4.686 82.903 1.00 86.12 89 LYS A CA 1
ATOM 666 C C . LYS A 1 89 ? -50.624 -4.050 82.507 1.00 86.12 89 LYS A C 1
ATOM 668 O O . LYS A 1 89 ? -50.488 -3.604 81.370 1.00 86.12 89 LYS A O 1
ATOM 673 N N . ALA A 1 90 ? -49.640 -4.037 83.407 1.00 86.56 90 ALA A N 1
ATOM 674 C CA . ALA A 1 90 ? -48.299 -3.540 83.110 1.00 86.56 90 ALA A CA 1
ATOM 675 C C . ALA A 1 90 ? -47.613 -4.378 82.016 1.00 86.56 90 ALA A C 1
ATOM 677 O O . ALA A 1 90 ? -47.090 -3.806 81.061 1.00 86.56 90 ALA A O 1
ATOM 678 N N . SER A 1 91 ? -47.703 -5.711 82.090 1.00 90.75 91 SER A N 1
ATOM 679 C CA . SER A 1 91 ? -47.125 -6.606 81.077 1.00 90.75 91 SER A CA 1
ATOM 680 C C . SER A 1 91 ? -47.801 -6.453 79.710 1.00 90.75 91 SER A C 1
ATOM 682 O O . SER A 1 91 ? -47.127 -6.510 78.686 1.00 90.75 91 SER A O 1
ATOM 684 N N . LEU A 1 92 ? -49.116 -6.207 79.662 1.00 90.56 92 LEU A N 1
ATOM 685 C CA . LEU A 1 92 ? -49.836 -5.917 78.418 1.00 90.56 92 LEU A CA 1
ATOM 686 C C . LEU A 1 92 ? -49.396 -4.593 77.795 1.00 90.56 92 LEU A C 1
ATOM 688 O O . LEU A 1 92 ? -49.248 -4.506 76.577 1.00 90.56 92 LEU A O 1
ATOM 692 N N . VAL A 1 93 ? -49.189 -3.556 78.608 1.00 93.56 93 VAL A N 1
ATOM 693 C CA . VAL A 1 93 ? -48.681 -2.265 78.125 1.00 93.56 93 VAL A CA 1
ATOM 694 C C . VAL A 1 93 ? -47.256 -2.417 77.586 1.00 93.56 93 VAL A C 1
ATOM 696 O O . VAL A 1 93 ? -46.961 -1.901 76.510 1.00 93.56 93 VAL A O 1
ATOM 699 N N . GLU A 1 94 ? -46.399 -3.172 78.270 1.00 94.81 94 GLU A N 1
ATOM 700 C CA . GLU A 1 94 ? -45.029 -3.468 77.833 1.00 94.81 94 GLU A CA 1
ATOM 701 C C . GLU A 1 94 ? -44.990 -4.325 76.552 1.00 94.81 94 GLU A C 1
ATOM 703 O O . GLU A 1 94 ? -44.270 -4.008 75.600 1.00 94.81 94 GLU A O 1
ATOM 708 N N . ALA A 1 95 ? -45.830 -5.359 76.463 1.00 93.44 95 ALA A N 1
ATOM 709 C CA . ALA A 1 95 ? -45.992 -6.173 75.260 1.00 93.44 95 ALA A CA 1
ATOM 710 C C . ALA A 1 95 ? -46.515 -5.341 74.076 1.00 93.44 95 ALA A C 1
ATOM 712 O O . ALA A 1 95 ? -46.008 -5.454 72.962 1.00 93.44 95 ALA A O 1
ATOM 713 N N . ASN A 1 96 ? -47.474 -4.440 74.304 1.00 94.12 96 ASN A N 1
ATOM 714 C CA . ASN A 1 96 ? -47.963 -3.531 73.266 1.00 94.12 96 ASN A CA 1
ATOM 715 C C . ASN A 1 96 ? -46.890 -2.526 72.819 1.00 94.12 96 ASN A C 1
ATOM 717 O O . ASN A 1 96 ? -46.774 -2.245 71.626 1.00 94.12 96 ASN A O 1
ATOM 721 N N . ALA A 1 97 ? -46.077 -2.007 73.743 1.00 95.00 97 ALA A N 1
ATOM 722 C CA . ALA A 1 97 ? -44.969 -1.115 73.411 1.00 95.00 97 ALA A CA 1
ATOM 723 C C . ALA A 1 97 ? -43.882 -1.829 72.587 1.00 95.00 97 ALA A C 1
ATOM 725 O O . ALA A 1 97 ? -43.391 -1.273 71.602 1.00 95.00 97 ALA A O 1
ATOM 726 N N . SER A 1 98 ? -43.540 -3.072 72.939 1.00 95.31 98 SER A N 1
ATOM 727 C CA . SER A 1 98 ? -42.582 -3.881 72.172 1.00 95.31 98 SER A CA 1
ATOM 728 C C . SER A 1 98 ? -43.124 -4.283 70.796 1.00 95.31 98 SER A C 1
ATOM 730 O O . SER A 1 98 ? -42.390 -4.188 69.813 1.00 95.31 98 SER A O 1
ATOM 732 N N . LEU A 1 99 ? -44.414 -4.621 70.679 1.00 95.12 99 LEU A N 1
ATOM 733 C CA . LEU A 1 99 ? -45.072 -4.843 69.387 1.00 95.12 99 LEU A CA 1
ATOM 734 C C . LEU A 1 99 ? -45.017 -3.598 68.495 1.00 95.12 99 LEU A C 1
ATOM 736 O O . LEU A 1 99 ? -44.678 -3.711 67.317 1.00 95.12 99 LEU A O 1
ATOM 740 N N . ALA A 1 100 ? -45.289 -2.412 69.045 1.00 95.75 100 ALA A N 1
ATOM 741 C CA . ALA A 1 100 ? -45.177 -1.159 68.299 1.00 95.75 100 ALA A CA 1
ATOM 742 C C . ALA A 1 100 ? -43.729 -0.888 67.848 1.00 95.75 100 ALA A C 1
ATOM 744 O O . ALA A 1 100 ? -43.496 -0.496 66.703 1.00 95.75 100 ALA A O 1
ATOM 745 N N . ALA A 1 101 ? -42.738 -1.148 68.708 1.00 96.19 101 ALA A N 1
ATOM 746 C CA . ALA A 1 101 ? -41.326 -1.012 68.356 1.00 96.19 101 ALA A CA 1
ATOM 747 C C . ALA A 1 101 ? -40.911 -1.984 67.236 1.00 96.19 101 ALA A C 1
ATOM 749 O O . ALA A 1 101 ? -40.238 -1.576 66.286 1.00 96.19 101 ALA A O 1
ATOM 750 N N . LEU A 1 102 ? -41.359 -3.241 67.302 1.00 95.31 102 LEU A N 1
ATOM 751 C CA . LEU A 1 102 ? -41.121 -4.242 66.260 1.00 95.31 102 LEU A CA 1
ATOM 752 C C . LEU A 1 102 ? -41.797 -3.860 64.938 1.00 95.31 102 LEU A C 1
ATOM 754 O O . LEU A 1 102 ? -41.178 -3.999 63.890 1.00 95.31 102 LEU A O 1
ATOM 758 N N . GLN A 1 103 ? -43.017 -3.315 64.960 1.00 96.81 103 GLN A N 1
ATOM 759 C CA . GLN A 1 103 ? -43.688 -2.807 63.754 1.00 96.81 103 GLN A CA 1
ATOM 760 C C . GLN A 1 103 ? -42.904 -1.660 63.093 1.00 96.81 103 GLN A C 1
ATOM 762 O O . GLN A 1 103 ? -42.755 -1.626 61.870 1.00 96.81 103 GLN A O 1
ATOM 767 N N . ILE A 1 104 ? -42.342 -0.743 63.886 1.00 96.94 104 ILE A N 1
ATOM 768 C CA . ILE A 1 104 ? -41.485 0.336 63.368 1.00 96.94 104 ILE A CA 1
ATOM 769 C C . ILE A 1 104 ? -40.195 -0.237 62.762 1.00 96.94 104 ILE A C 1
ATOM 771 O O . ILE A 1 104 ? -39.756 0.206 61.701 1.00 96.94 104 ILE A O 1
ATOM 775 N N . GLN A 1 105 ? -39.585 -1.238 63.398 1.00 97.44 105 GLN A N 1
ATOM 776 C CA . GLN A 1 105 ? -38.407 -1.904 62.838 1.00 97.44 105 GLN A CA 1
ATOM 777 C C . GLN A 1 105 ? -38.731 -2.650 61.541 1.00 97.44 105 GLN A C 1
ATOM 779 O O . GLN A 1 105 ? -37.958 -2.565 60.591 1.00 97.44 105 GLN A O 1
ATOM 784 N N . LEU A 1 106 ? -39.878 -3.327 61.475 1.00 96.81 106 LEU A N 1
ATOM 785 C CA . LEU A 1 106 ? -40.311 -4.082 60.303 1.00 96.81 106 LEU A CA 1
ATOM 786 C C . LEU A 1 106 ? -40.531 -3.144 59.110 1.00 96.81 106 LEU A C 1
ATOM 788 O O . LEU A 1 106 ? -39.938 -3.360 58.060 1.00 96.81 106 LEU A O 1
ATOM 792 N N . THR A 1 107 ? -41.251 -2.035 59.299 1.00 97.44 107 THR A N 1
ATOM 793 C CA . THR A 1 107 ? -41.437 -1.020 58.241 1.00 97.44 107 THR A CA 1
ATOM 794 C C . THR A 1 107 ? -40.122 -0.366 57.807 1.00 97.44 107 THR A C 1
ATOM 796 O O . THR A 1 107 ? -39.916 -0.091 56.624 1.00 97.44 107 THR A O 1
ATOM 799 N N . ARG A 1 108 ? -39.179 -0.158 58.737 1.00 97.81 108 ARG A N 1
ATOM 800 C CA . ARG A 1 108 ? -37.829 0.322 58.410 1.00 97.81 108 ARG A CA 1
ATOM 801 C C . ARG A 1 108 ? -37.041 -0.694 57.581 1.00 97.81 108 ARG A C 1
ATOM 803 O O . ARG A 1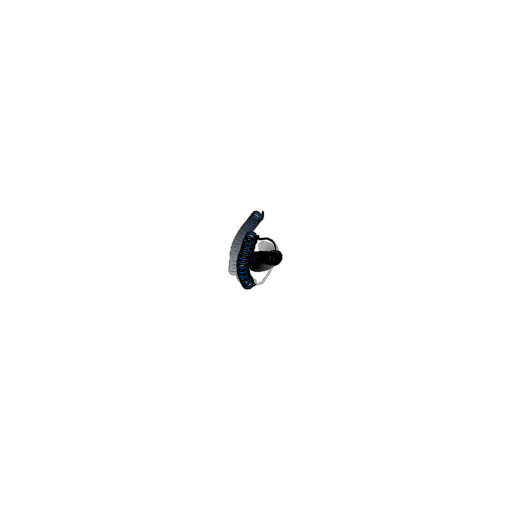 108 ? -36.378 -0.296 56.626 1.00 97.81 108 ARG A O 1
ATOM 810 N N . LEU A 1 109 ? -37.092 -1.976 57.937 1.00 96.69 109 LEU A N 1
ATOM 811 C CA . LEU A 1 109 ? -36.433 -3.046 57.185 1.00 96.69 109 LEU A CA 1
ATOM 812 C C . LEU A 1 109 ? -37.069 -3.224 55.803 1.00 96.69 109 LEU A C 1
ATOM 814 O O . LEU A 1 109 ? -36.344 -3.351 54.822 1.00 96.69 109 LEU A O 1
ATOM 818 N N . GLU A 1 110 ? -38.396 -3.151 55.694 1.00 97.25 110 GLU A N 1
ATOM 819 C CA . GLU A 1 110 ? -39.106 -3.163 54.409 1.00 97.25 110 GLU A CA 1
ATOM 820 C C . GLU A 1 110 ? -38.657 -2.010 53.505 1.00 97.25 110 GLU A C 1
ATOM 822 O O . GLU A 1 110 ? -38.365 -2.228 52.328 1.00 97.25 110 GLU A O 1
ATOM 827 N N . ALA A 1 111 ? -38.517 -0.799 54.056 1.00 97.31 111 ALA A N 1
ATOM 828 C CA . ALA A 1 111 ? -37.997 0.347 53.315 1.00 97.31 111 ALA A CA 1
ATOM 829 C C . ALA A 1 111 ? -36.548 0.124 52.842 1.00 97.31 111 ALA A C 1
ATOM 831 O O . ALA A 1 111 ? -36.230 0.414 51.690 1.00 97.31 111 ALA A O 1
ATOM 832 N N . GLN A 1 112 ? -35.685 -0.445 53.691 1.00 97.12 112 GLN A N 1
ATOM 833 C CA . GLN A 1 112 ? -34.299 -0.769 53.328 1.00 97.12 112 GLN A CA 1
ATOM 834 C C . GLN A 1 112 ? -34.210 -1.856 52.250 1.00 97.12 112 GLN A C 1
ATOM 836 O O . GLN A 1 112 ? -33.395 -1.747 51.335 1.00 97.12 112 GLN A O 1
ATOM 841 N N . VAL A 1 113 ? -35.055 -2.888 52.314 1.00 96.69 113 VAL A N 1
ATOM 842 C CA . VAL A 1 113 ? -35.122 -3.938 51.285 1.00 96.69 113 VAL A CA 1
ATOM 843 C C . VAL A 1 113 ? -35.600 -3.356 49.954 1.00 96.69 113 VAL A C 1
ATOM 845 O O . VAL A 1 113 ? -35.032 -3.682 48.911 1.00 96.69 113 VAL A O 1
ATOM 848 N N . ALA A 1 114 ? -36.594 -2.463 49.973 1.00 97.31 114 ALA A N 1
ATOM 849 C CA . ALA A 1 114 ? -37.067 -1.778 48.772 1.00 97.31 114 ALA A CA 1
ATOM 850 C C . ALA A 1 114 ? -35.984 -0.871 48.156 1.00 97.31 114 ALA A C 1
ATOM 852 O O . ALA A 1 114 ? -35.793 -0.871 46.938 1.00 97.31 114 ALA A O 1
ATOM 853 N N . GLU A 1 115 ? -35.237 -0.134 48.980 1.00 97.88 115 GLU A N 1
ATOM 854 C CA . GLU A 1 115 ? -34.108 0.687 48.531 1.00 97.88 115 GLU A CA 1
ATOM 855 C C . GLU A 1 115 ? -32.992 -0.172 47.921 1.00 97.88 115 GLU A C 1
ATOM 857 O O . GLU A 1 115 ? -32.562 0.080 46.793 1.00 97.88 115 GLU A O 1
ATOM 862 N N . ALA A 1 116 ? -32.593 -1.252 48.600 1.00 95.88 116 ALA A N 1
ATOM 863 C CA . ALA A 1 116 ? -31.588 -2.187 48.102 1.00 95.88 116 ALA A CA 1
ATOM 864 C C . ALA A 1 116 ? -32.017 -2.871 46.791 1.00 95.88 116 ALA A C 1
ATOM 866 O O . ALA A 1 116 ? -31.185 -3.094 45.908 1.00 95.88 116 ALA A O 1
ATOM 867 N N . ALA A 1 117 ? -33.307 -3.183 46.630 1.00 97.69 117 ALA A N 1
ATOM 868 C CA . ALA A 1 117 ? -33.850 -3.732 45.390 1.00 97.69 117 ALA A CA 1
ATOM 869 C C . ALA A 1 117 ? -33.747 -2.730 44.225 1.00 97.69 117 ALA A C 1
ATOM 871 O O . ALA A 1 117 ? -33.278 -3.098 43.144 1.00 97.69 117 ALA A O 1
ATOM 872 N N . ASN A 1 118 ? -34.099 -1.461 44.457 1.00 98.06 118 ASN A N 1
ATOM 873 C CA . ASN A 1 118 ? -33.969 -0.393 43.459 1.00 98.06 118 ASN A CA 1
ATOM 874 C C . ASN A 1 118 ? -32.504 -0.147 43.068 1.00 98.06 118 ASN A C 1
ATOM 876 O O . ASN A 1 118 ? -32.178 -0.012 41.885 1.00 98.06 118 ASN A O 1
ATOM 880 N N . ASP A 1 119 ? -31.600 -0.124 44.047 1.00 97.31 119 ASP A N 1
ATOM 881 C CA . ASP A 1 119 ? -30.169 0.034 43.799 1.00 97.31 119 ASP A CA 1
ATOM 882 C C . ASP A 1 119 ? -29.593 -1.152 43.020 1.00 97.31 119 ASP A C 1
ATOM 884 O O . ASP A 1 119 ? -28.825 -0.955 42.072 1.00 97.31 119 ASP A O 1
ATOM 888 N N . ARG A 1 120 ? -30.004 -2.381 43.352 1.00 97.62 120 ARG A N 1
ATOM 889 C CA . ARG A 1 120 ? -29.620 -3.583 42.604 1.00 97.62 120 ARG A CA 1
ATOM 890 C C . ARG A 1 120 ? -30.066 -3.494 41.150 1.00 97.62 120 ARG A C 1
ATOM 892 O O . ARG A 1 120 ? -29.266 -3.784 40.261 1.00 97.62 120 ARG A O 1
ATOM 899 N N . GLU A 1 121 ? -31.298 -3.067 40.892 1.00 98.31 121 GLU A N 1
ATOM 900 C CA . GLU A 1 121 ? -31.794 -2.884 39.528 1.00 98.31 121 GLU A CA 1
ATOM 901 C C . GLU A 1 121 ? -30.993 -1.806 38.780 1.00 98.31 121 GLU A C 1
ATOM 903 O O . GLU A 1 121 ? -30.566 -2.014 37.641 1.00 98.31 121 GLU A O 1
ATOM 908 N N . ARG A 1 122 ? -30.706 -0.674 39.435 1.00 98.38 122 ARG A N 1
ATOM 909 C CA . ARG A 1 122 ? -29.888 0.401 38.860 1.00 98.38 122 ARG A CA 1
ATOM 910 C C . ARG A 1 122 ? -28.489 -0.094 38.487 1.00 98.38 122 ARG A C 1
ATOM 912 O O . ARG A 1 122 ? -28.027 0.158 37.374 1.00 98.38 122 ARG A O 1
ATOM 919 N N . VAL A 1 123 ? -27.826 -0.824 39.384 1.00 97.88 123 VAL A N 1
ATOM 920 C CA . VAL A 1 123 ? -26.499 -1.406 39.134 1.00 97.88 123 VAL A CA 1
ATOM 921 C C . VAL A 1 123 ? -26.552 -2.431 38.002 1.00 97.88 123 VAL A C 1
ATOM 923 O O . VAL A 1 123 ? -25.676 -2.417 37.141 1.00 97.88 123 VAL A O 1
ATOM 926 N N . GLN A 1 124 ? -27.584 -3.276 37.941 1.00 98.25 124 GLN A N 1
ATOM 927 C CA . GLN A 1 124 ? -27.754 -4.239 36.848 1.00 98.25 124 GLN A CA 1
ATOM 928 C C . GLN A 1 124 ? -27.921 -3.552 35.490 1.00 98.25 124 GLN A C 1
ATOM 930 O O . GLN A 1 124 ? -27.290 -3.972 34.519 1.00 98.25 124 GLN A O 1
ATOM 935 N N . ARG A 1 125 ? -28.705 -2.469 35.416 1.00 98.31 125 ARG A N 1
ATOM 936 C CA . ARG A 1 125 ? -28.855 -1.674 34.187 1.00 98.31 125 ARG A CA 1
ATOM 937 C C . ARG A 1 125 ? -27.525 -1.059 33.751 1.00 98.31 125 ARG A C 1
ATOM 939 O O . ARG A 1 125 ? -27.141 -1.219 32.595 1.00 98.31 125 ARG A O 1
ATOM 946 N N . PHE A 1 126 ? -26.780 -0.442 34.672 1.00 98.06 126 PHE A N 1
ATOM 947 C CA . PHE A 1 126 ? -25.451 0.099 34.361 1.00 98.06 126 PHE A CA 1
ATOM 948 C C . PHE A 1 126 ? -24.460 -0.987 33.938 1.00 98.06 126 PHE A C 1
ATOM 950 O O . PHE A 1 126 ? -23.683 -0.791 33.005 1.00 98.06 126 PHE A O 1
ATOM 957 N N . HIS A 1 127 ? -24.500 -2.152 34.583 1.00 97.75 127 HIS A N 1
ATOM 958 C CA . HIS A 1 127 ? -23.665 -3.285 34.210 1.00 97.75 127 HIS A CA 1
ATOM 959 C C . HIS A 1 127 ? -23.993 -3.779 32.792 1.00 97.75 127 HIS A C 1
ATOM 961 O O . HIS A 1 127 ? -23.082 -4.091 32.020 1.00 97.75 127 HIS A O 1
ATOM 967 N N . ALA A 1 128 ? -25.275 -3.871 32.438 1.00 98.19 128 ALA A N 1
ATOM 968 C CA . ALA A 1 128 ? -25.702 -4.264 31.099 1.00 98.19 128 ALA A CA 1
ATOM 969 C C . ALA A 1 128 ? -25.256 -3.237 30.045 1.00 98.19 128 ALA A C 1
ATOM 971 O O . ALA A 1 128 ? -24.716 -3.618 29.008 1.00 98.19 128 ALA A O 1
ATOM 972 N N . GLU A 1 129 ? -25.396 -1.942 30.336 1.00 98.50 129 GLU A N 1
ATOM 973 C CA . GLU A 1 129 ? -24.951 -0.866 29.447 1.00 98.50 129 GLU A CA 1
ATOM 974 C C . GLU A 1 129 ? -23.430 -0.885 29.230 1.00 98.50 129 GLU A C 1
ATOM 976 O O . GLU A 1 129 ? -22.958 -0.763 28.099 1.00 98.50 129 GLU A O 1
ATOM 981 N N . LEU A 1 130 ? -22.645 -1.076 30.295 1.00 97.81 130 LEU A N 1
ATOM 982 C CA . LEU A 1 130 ? -21.186 -1.167 30.198 1.00 97.81 130 LEU A CA 1
ATOM 983 C C . LEU A 1 130 ? -20.736 -2.400 29.413 1.00 97.81 130 LEU A C 1
ATOM 985 O O . LEU A 1 130 ? -19.829 -2.279 28.592 1.00 97.81 130 LEU A O 1
ATOM 989 N N . ARG A 1 131 ? -21.388 -3.556 29.603 1.00 98.50 131 ARG A N 1
ATOM 990 C CA . ARG A 1 131 ? -21.133 -4.749 28.777 1.00 98.50 131 ARG A CA 1
ATOM 991 C C . ARG A 1 131 ? -21.422 -4.478 27.303 1.00 98.50 131 ARG A C 1
ATOM 993 O O . ARG A 1 131 ? -20.575 -4.760 26.466 1.00 98.50 131 ARG A O 1
ATOM 1000 N N . ALA A 1 132 ? -22.559 -3.858 26.990 1.00 98.38 132 ALA A N 1
ATOM 1001 C CA . ALA A 1 132 ? -22.902 -3.519 25.611 1.00 98.38 132 ALA A CA 1
ATOM 1002 C C . ALA A 1 132 ? -21.886 -2.548 24.976 1.00 98.38 132 ALA A C 1
ATOM 1004 O O . ALA A 1 132 ? -21.514 -2.714 23.815 1.00 98.38 132 ALA A O 1
ATOM 1005 N N . LYS A 1 133 ? -21.395 -1.557 25.736 1.00 98.00 133 LYS A N 1
ATOM 1006 C CA . LYS A 1 133 ? -20.334 -0.641 25.281 1.00 98.00 133 LYS A CA 1
ATOM 1007 C C . LYS A 1 133 ? -19.000 -1.354 25.070 1.00 98.00 133 LYS A C 1
ATOM 1009 O O . LYS A 1 133 ? -18.308 -1.034 24.106 1.00 98.00 133 LYS A O 1
ATOM 1014 N N . LEU A 1 134 ? -18.651 -2.300 25.942 1.00 98.44 134 LEU A N 1
ATOM 1015 C CA . LEU A 1 134 ? -17.442 -3.108 25.801 1.00 98.44 134 LEU A CA 1
ATOM 1016 C C . LEU A 1 134 ? -17.499 -3.934 24.513 1.00 98.44 134 LEU A C 1
ATOM 1018 O O . LEU A 1 134 ? -16.620 -3.786 23.673 1.00 98.44 134 LEU A O 1
ATOM 1022 N N . GLU A 1 135 ? -18.580 -4.686 24.296 1.00 98.44 135 GLU A N 1
ATOM 1023 C CA . GLU A 1 135 ? -18.767 -5.475 23.071 1.00 98.44 135 GLU A CA 1
ATOM 1024 C C . GLU A 1 135 ? -18.757 -4.601 21.807 1.00 98.44 135 GLU A C 1
ATOM 1026 O O . GLU A 1 135 ? -18.197 -4.973 20.777 1.00 98.44 135 GLU A O 1
ATOM 1031 N N . ALA A 1 136 ? -19.380 -3.418 21.855 1.00 98.00 136 ALA A N 1
ATOM 1032 C CA . ALA A 1 136 ? -19.358 -2.482 20.734 1.00 98.00 136 ALA A CA 1
ATOM 1033 C C . ALA A 1 136 ? -17.938 -1.963 20.447 1.00 98.00 136 ALA A C 1
ATOM 1035 O O . ALA A 1 136 ? -17.547 -1.857 19.283 1.00 98.00 136 ALA A O 1
ATOM 1036 N N . SER A 1 137 ? -17.160 -1.669 21.492 1.00 96.81 137 SER A N 1
ATOM 1037 C CA . SER A 1 137 ? -15.760 -1.260 21.368 1.00 96.81 137 SER A CA 1
ATOM 1038 C C . SER A 1 137 ? -14.884 -2.386 20.821 1.00 96.81 137 SER A C 1
ATOM 1040 O O . SER A 1 137 ? -14.045 -2.129 19.962 1.00 96.81 137 SER A O 1
ATOM 1042 N N . GLU A 1 138 ? -15.075 -3.623 21.278 1.00 98.19 138 GLU A N 1
ATOM 1043 C CA . GLU A 1 138 ? -14.345 -4.796 20.783 1.00 98.19 138 GLU A CA 1
ATOM 1044 C C . GLU A 1 138 ? -14.591 -4.999 19.286 1.00 98.19 138 GLU A C 1
ATOM 1046 O O . GLU A 1 138 ? -13.636 -5.052 18.510 1.00 98.19 138 GLU A O 1
ATOM 1051 N N . ARG A 1 139 ? -15.855 -4.958 18.846 1.00 98.44 139 ARG A N 1
ATOM 1052 C CA . ARG A 1 139 ? -16.204 -5.027 17.415 1.00 98.44 139 ARG A CA 1
ATOM 1053 C C . ARG A 1 139 ? -15.583 -3.885 16.605 1.00 98.44 139 ARG A C 1
ATOM 1055 O O . ARG A 1 139 ? -15.150 -4.097 15.474 1.00 98.44 139 ARG A O 1
ATOM 1062 N N . ALA A 1 140 ? -15.526 -2.672 17.159 1.00 98.12 140 ALA A N 1
ATOM 1063 C CA . ALA A 1 140 ? -14.893 -1.536 16.489 1.00 98.12 140 ALA A CA 1
ATOM 1064 C C . ALA A 1 140 ? -13.373 -1.728 16.339 1.00 98.12 140 ALA A C 1
ATOM 1066 O O . ALA A 1 140 ? -12.816 -1.409 15.288 1.00 98.12 140 ALA A O 1
ATOM 1067 N N . VAL A 1 141 ? -12.708 -2.282 17.358 1.00 98.25 141 VAL A N 1
ATOM 1068 C CA . VAL A 1 141 ? -11.278 -2.621 17.311 1.00 98.25 141 VAL A CA 1
ATOM 1069 C C . VAL A 1 141 ? -11.012 -3.730 16.293 1.00 98.25 141 VAL A C 1
ATOM 1071 O O . VAL A 1 141 ? -10.084 -3.612 15.495 1.00 98.25 141 VAL A O 1
ATOM 1074 N N . GLU A 1 142 ? -11.835 -4.777 16.263 1.00 98.44 142 GLU A N 1
ATOM 1075 C CA . GLU A 1 142 ? -11.738 -5.848 15.265 1.00 98.44 142 GLU A CA 1
ATOM 1076 C C . GLU A 1 142 ? -11.898 -5.315 13.837 1.00 98.44 142 GLU A C 1
ATOM 1078 O O . GLU A 1 142 ? -11.081 -5.625 12.966 1.00 98.44 142 GLU A O 1
ATOM 1083 N N . ALA A 1 143 ? -12.896 -4.458 13.602 1.00 98.44 143 ALA A N 1
ATOM 1084 C CA . ALA A 1 143 ? -13.115 -3.829 12.304 1.00 98.44 143 ALA A CA 1
ATOM 1085 C C . ALA A 1 143 ? -11.932 -2.936 11.890 1.00 98.44 143 ALA A C 1
ATOM 1087 O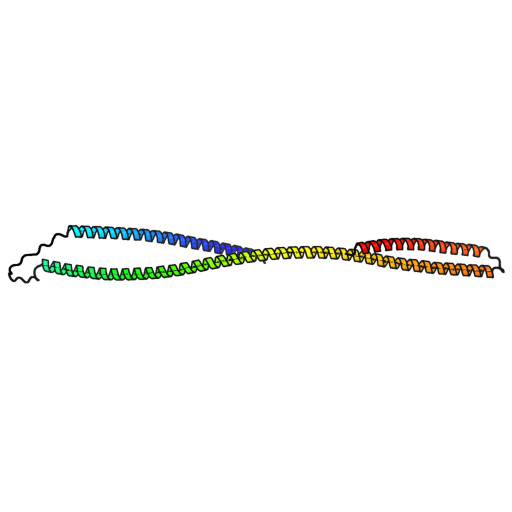 O . ALA A 1 143 ? -11.465 -3.020 10.753 1.00 98.44 143 ALA A O 1
ATOM 1088 N N . ALA A 1 144 ? -11.398 -2.131 12.815 1.00 97.69 144 ALA A N 1
ATOM 1089 C CA . ALA A 1 144 ? -10.227 -1.296 12.562 1.00 97.69 144 ALA A CA 1
ATOM 1090 C C . ALA A 1 144 ? -8.975 -2.135 12.250 1.00 97.69 144 ALA A C 1
ATOM 1092 O O . ALA A 1 144 ? -8.231 -1.810 11.327 1.00 97.69 144 ALA A O 1
ATOM 1093 N N . ASN A 1 145 ? -8.760 -3.245 12.962 1.00 98.12 145 ASN A N 1
ATOM 1094 C CA . ASN A 1 145 ? -7.650 -4.163 12.700 1.00 98.12 145 ASN A CA 1
ATOM 1095 C C . ASN A 1 145 ? -7.777 -4.845 11.330 1.00 98.12 145 ASN A C 1
ATOM 1097 O O . ASN A 1 145 ? -6.785 -4.968 10.608 1.00 98.12 145 ASN A O 1
ATOM 1101 N N . ALA A 1 146 ? -8.988 -5.253 10.942 1.00 98.44 146 ALA A N 1
ATOM 1102 C CA . ALA A 1 146 ? -9.248 -5.804 9.615 1.00 98.44 146 ALA A CA 1
ATOM 1103 C C . ALA A 1 146 ? -8.980 -4.769 8.508 1.00 98.44 146 ALA A C 1
ATOM 1105 O O . ALA A 1 146 ? -8.380 -5.098 7.481 1.00 98.44 146 ALA A O 1
ATOM 1106 N N . GLU A 1 147 ? -9.366 -3.509 8.726 1.00 98.38 147 GLU A N 1
ATOM 1107 C CA . GLU A 1 147 ? -9.091 -2.421 7.788 1.00 98.38 147 GLU A CA 1
ATOM 1108 C C . GLU A 1 147 ? -7.591 -2.116 7.681 1.00 98.38 147 GLU A C 1
ATOM 1110 O O . GLU A 1 147 ? -7.081 -1.972 6.568 1.00 98.38 147 GLU A O 1
ATOM 1115 N N . LEU A 1 148 ? -6.868 -2.055 8.806 1.00 98.38 148 LEU A N 1
ATOM 1116 C CA . LEU A 1 148 ? -5.415 -1.864 8.814 1.00 98.38 148 LEU A CA 1
ATOM 1117 C C . LEU A 1 148 ? -4.712 -2.965 8.020 1.00 98.38 148 LEU A C 1
ATOM 1119 O O . LEU A 1 148 ? -3.924 -2.658 7.130 1.00 98.38 148 LEU A O 1
ATOM 1123 N N . LYS A 1 149 ? -5.080 -4.230 8.248 1.00 98.50 149 LYS A N 1
ATOM 1124 C CA . LYS A 1 149 ? -4.531 -5.361 7.494 1.00 98.50 149 LYS A CA 1
ATOM 1125 C C . LYS A 1 149 ? -4.807 -5.241 5.991 1.00 98.50 149 LYS A C 1
ATOM 1127 O O . LYS A 1 149 ? -3.903 -5.438 5.183 1.00 98.50 149 LYS A O 1
ATOM 1132 N N . ASN A 1 150 ? -6.027 -4.866 5.602 1.00 98.44 150 ASN A N 1
ATOM 1133 C CA . ASN A 1 150 ? -6.368 -4.656 4.193 1.00 98.44 150 ASN A CA 1
ATOM 1134 C C . ASN A 1 150 ? -5.551 -3.512 3.564 1.00 98.44 150 ASN A C 1
ATOM 1136 O O . ASN A 1 150 ? -5.094 -3.613 2.424 1.00 98.44 150 ASN A O 1
ATOM 1140 N N . ARG A 1 151 ? -5.349 -2.416 4.307 1.00 98.06 151 ARG A N 1
ATOM 1141 C CA . ARG A 1 151 ? -4.526 -1.284 3.864 1.00 98.06 151 ARG A CA 1
ATOM 1142 C C . ARG A 1 151 ? -3.057 -1.678 3.724 1.00 98.06 151 ARG A C 1
ATOM 1144 O O . ARG A 1 151 ? -2.447 -1.284 2.734 1.00 98.06 151 ARG A O 1
ATOM 1151 N N . ASP A 1 152 ? -2.517 -2.481 4.635 1.00 98.44 152 ASP A N 1
ATOM 1152 C CA . ASP A 1 152 ? -1.146 -2.997 4.551 1.00 98.44 152 ASP A CA 1
ATOM 1153 C C . ASP A 1 152 ? -0.954 -3.903 3.326 1.00 98.44 152 ASP A C 1
ATOM 1155 O O . ASP A 1 152 ? 0.017 -3.748 2.584 1.00 98.44 152 ASP A O 1
ATOM 1159 N N . GLU A 1 153 ? -1.911 -4.791 3.041 1.00 98.50 153 GLU A N 1
ATOM 1160 C CA . GLU A 1 153 ? -1.905 -5.621 1.827 1.00 98.50 153 GLU A CA 1
ATOM 1161 C C . GLU A 1 153 ? -1.899 -4.759 0.552 1.00 98.50 153 GLU A C 1
ATOM 1163 O O . GLU A 1 153 ? -1.092 -4.986 -0.352 1.00 98.50 153 GLU A O 1
ATOM 1168 N N . ARG A 1 154 ? -2.736 -3.713 0.495 1.00 98.31 154 ARG A N 1
ATOM 1169 C CA . ARG A 1 154 ? -2.762 -2.761 -0.631 1.00 98.31 154 ARG A CA 1
ATOM 1170 C C . ARG A 1 154 ? -1.468 -1.959 -0.755 1.00 98.31 154 ARG A C 1
ATOM 1172 O O . ARG A 1 154 ? -0.999 -1.732 -1.869 1.00 98.31 154 ARG A O 1
ATOM 1179 N N . LEU A 1 155 ? -0.884 -1.520 0.360 1.00 98.56 155 LEU A N 1
ATOM 1180 C CA . LEU A 1 155 ? 0.396 -0.810 0.356 1.00 98.56 155 LEU A CA 1
ATOM 1181 C C . LEU A 1 155 ? 1.513 -1.701 -0.186 1.00 98.56 155 LEU A C 1
ATOM 1183 O O . LEU A 1 155 ? 2.283 -1.245 -1.029 1.00 98.56 155 LEU A O 1
ATOM 1187 N N . ASN A 1 156 ? 1.562 -2.969 0.222 1.00 98.25 156 ASN A N 1
ATOM 1188 C CA . ASN A 1 156 ? 2.539 -3.926 -0.294 1.00 98.25 156 ASN A CA 1
ATOM 1189 C C . ASN A 1 156 ? 2.386 -4.129 -1.809 1.00 98.25 156 ASN A C 1
ATOM 1191 O O . ASN A 1 156 ? 3.373 -4.026 -2.535 1.00 98.25 156 ASN A O 1
ATOM 1195 N N . GLN A 1 157 ? 1.155 -4.290 -2.305 1.00 98.06 157 GLN A N 1
ATOM 1196 C CA . GLN A 1 157 ? 0.882 -4.381 -3.747 1.00 98.06 157 GLN A CA 1
ATOM 1197 C C . GLN A 1 157 ? 1.343 -3.129 -4.511 1.00 98.06 157 GLN A C 1
ATOM 1199 O O . GLN A 1 157 ? 1.960 -3.231 -5.572 1.00 98.06 157 GLN A O 1
ATOM 1204 N N . LEU A 1 158 ? 1.087 -1.931 -3.974 1.00 98.31 158 LEU A N 1
ATOM 1205 C CA . LEU A 1 158 ? 1.528 -0.676 -4.592 1.00 98.31 158 LEU A CA 1
ATOM 1206 C C . LEU A 1 158 ? 3.055 -0.528 -4.587 1.00 98.31 158 LEU A C 1
ATOM 1208 O O . LEU A 1 158 ? 3.626 -0.020 -5.555 1.00 98.31 158 LEU A O 1
ATOM 1212 N N . VAL A 1 159 ? 3.728 -0.972 -3.523 1.00 98.38 159 VAL A N 1
ATOM 1213 C CA . VAL A 1 159 ? 5.196 -0.978 -3.435 1.00 98.38 159 VAL A CA 1
ATOM 1214 C C . VAL A 1 159 ? 5.794 -1.931 -4.469 1.00 98.38 159 VAL A C 1
ATOM 1216 O O . VAL A 1 159 ? 6.741 -1.552 -5.162 1.00 98.38 159 VAL A O 1
ATOM 1219 N N . GLU A 1 160 ? 5.228 -3.127 -4.626 1.00 98.50 160 GLU A N 1
ATOM 1220 C CA . GLU A 1 160 ? 5.645 -4.089 -5.651 1.00 98.50 160 GLU A CA 1
ATOM 1221 C C . GLU A 1 160 ? 5.429 -3.540 -7.063 1.00 98.50 160 GLU A C 1
ATOM 1223 O O . GLU A 1 160 ? 6.365 -3.526 -7.861 1.00 98.50 160 GLU A O 1
ATOM 1228 N N . MET A 1 161 ? 4.249 -2.986 -7.354 1.00 98.00 161 MET A N 1
ATOM 1229 C CA . MET A 1 161 ? 3.958 -2.365 -8.649 1.00 98.00 161 MET A CA 1
ATOM 1230 C C . MET A 1 161 ? 4.915 -1.204 -8.952 1.00 98.00 161 MET A C 1
ATOM 1232 O O . MET A 1 161 ? 5.434 -1.098 -10.061 1.00 98.00 161 MET A O 1
ATOM 1236 N N . SER A 1 162 ? 5.198 -0.348 -7.968 1.00 97.88 162 SER A N 1
ATOM 1237 C CA . SER A 1 162 ? 6.158 0.753 -8.107 1.00 97.88 162 SER A CA 1
ATOM 1238 C C . SER A 1 162 ? 7.574 0.244 -8.393 1.00 97.88 162 SER A C 1
ATOM 1240 O O . SER A 1 162 ? 8.284 0.800 -9.235 1.00 97.88 162 SER A O 1
ATOM 1242 N N . ARG A 1 163 ? 7.986 -0.848 -7.737 1.00 98.25 163 ARG A N 1
ATOM 1243 C CA . ARG A 1 163 ? 9.270 -1.504 -7.999 1.00 98.25 163 ARG A CA 1
ATOM 1244 C C . ARG A 1 163 ? 9.335 -2.049 -9.425 1.00 98.25 163 ARG A C 1
ATOM 1246 O O . ARG A 1 163 ? 10.333 -1.797 -10.098 1.00 98.25 163 ARG A O 1
ATOM 1253 N N . THR A 1 164 ? 8.292 -2.731 -9.892 1.00 98.31 164 THR A N 1
ATOM 1254 C CA . THR A 1 164 ? 8.218 -3.255 -11.264 1.00 98.31 164 THR A CA 1
ATOM 1255 C C . THR A 1 164 ? 8.254 -2.127 -12.291 1.00 98.31 164 THR A C 1
ATOM 1257 O O . THR A 1 164 ? 9.088 -2.152 -13.188 1.00 98.31 164 THR A O 1
ATOM 1260 N N . LEU A 1 165 ? 7.463 -1.065 -12.104 1.00 98.00 165 LEU A N 1
ATOM 1261 C CA . LEU A 1 165 ? 7.470 0.098 -12.999 1.00 98.00 165 LEU A CA 1
ATOM 1262 C C . LEU A 1 165 ? 8.844 0.774 -13.075 1.00 98.00 165 LEU A C 1
ATOM 1264 O O . LEU A 1 165 ? 9.256 1.219 -14.145 1.00 98.00 165 LEU A O 1
ATOM 1268 N N . ARG A 1 166 ? 9.584 0.847 -11.961 1.00 98.12 166 ARG A N 1
ATOM 1269 C CA . ARG A 1 166 ? 10.965 1.357 -11.970 1.00 98.12 166 ARG A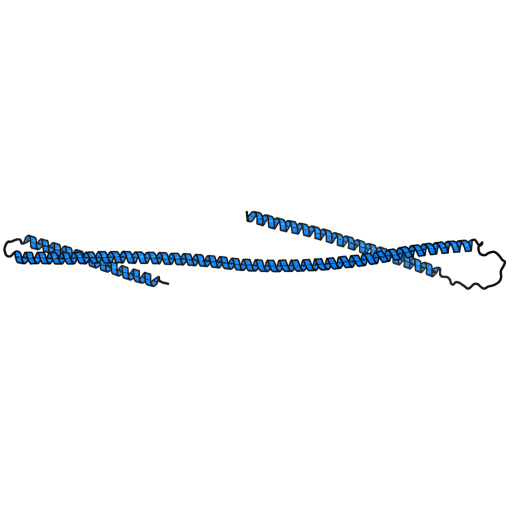 CA 1
ATOM 1270 C C . ARG A 1 166 ? 11.898 0.452 -12.766 1.00 98.12 166 ARG A C 1
ATOM 1272 O O . ARG A 1 166 ? 12.673 0.964 -13.567 1.00 98.12 166 ARG A O 1
ATOM 1279 N N . GLN A 1 167 ? 11.802 -0.863 -12.584 1.00 98.00 167 GLN A N 1
ATOM 1280 C CA . GLN A 1 167 ? 12.605 -1.831 -13.337 1.00 98.00 167 GLN A CA 1
ATOM 1281 C C . GLN A 1 167 ? 12.306 -1.769 -14.841 1.00 98.00 167 GLN A C 1
ATOM 1283 O O . GLN A 1 167 ? 13.237 -1.732 -15.647 1.00 98.00 167 GLN A O 1
ATOM 1288 N N . ASP A 1 168 ? 11.032 -1.674 -15.220 1.00 97.25 168 ASP A N 1
ATOM 1289 C CA . ASP A 1 168 ? 10.603 -1.554 -16.615 1.00 97.25 168 ASP A CA 1
ATOM 1290 C C . ASP A 1 168 ? 11.054 -0.232 -17.240 1.00 97.25 168 ASP A C 1
ATOM 1292 O O . ASP A 1 168 ? 11.502 -0.201 -18.391 1.00 97.25 168 ASP A O 1
ATOM 1296 N N . ASN A 1 169 ? 10.993 0.863 -16.480 1.00 97.56 169 ASN A N 1
ATOM 1297 C CA . ASN A 1 169 ? 11.477 2.163 -16.930 1.00 97.56 169 ASN A CA 1
ATOM 1298 C C . ASN A 1 169 ? 13.003 2.159 -17.114 1.00 97.56 169 ASN A C 1
ATOM 1300 O O . ASN A 1 169 ? 13.500 2.606 -18.144 1.00 97.56 169 ASN A O 1
ATOM 1304 N N . GLU A 1 170 ? 13.760 1.584 -16.176 1.00 97.75 170 GLU A N 1
ATOM 1305 C CA . GLU A 1 170 ? 15.211 1.416 -16.322 1.00 97.75 170 GLU A CA 1
ATOM 1306 C C . GLU A 1 170 ? 15.569 0.541 -17.531 1.00 97.75 170 GLU A C 1
ATOM 1308 O O . GLU A 1 170 ? 16.483 0.873 -18.290 1.00 97.75 170 GLU A O 1
ATOM 1313 N N . ALA A 1 171 ? 14.844 -0.558 -17.751 1.00 96.12 171 ALA A N 1
ATOM 1314 C CA . ALA A 1 171 ? 15.038 -1.420 -18.912 1.00 96.12 171 ALA A CA 1
ATOM 1315 C C . ALA A 1 171 ? 14.726 -0.682 -20.225 1.00 96.12 171 ALA A C 1
ATOM 1317 O O . ALA A 1 171 ? 15.488 -0.785 -21.189 1.00 96.12 171 ALA A O 1
ATOM 1318 N N . SER A 1 172 ? 13.648 0.101 -20.254 1.00 95.19 172 SER A N 1
ATOM 1319 C CA . SER A 1 172 ? 13.250 0.908 -21.412 1.00 95.19 172 SER A CA 1
ATOM 1320 C C . SER A 1 172 ? 14.250 2.029 -21.697 1.00 95.19 172 SER A C 1
ATOM 1322 O O . SER A 1 172 ? 14.643 2.220 -22.846 1.00 95.19 172 SER A O 1
ATOM 1324 N N . ALA A 1 173 ? 14.745 2.709 -20.661 1.00 96.62 173 ALA A N 1
ATOM 1325 C CA . ALA A 1 173 ? 15.785 3.726 -20.782 1.00 96.62 173 ALA A CA 1
ATOM 1326 C C . ALA A 1 173 ? 17.089 3.144 -21.351 1.00 96.62 173 ALA A C 1
ATOM 1328 O O . ALA A 1 173 ? 17.703 3.755 -22.226 1.00 96.62 173 ALA A O 1
ATOM 1329 N N . ARG A 1 174 ? 17.486 1.934 -20.922 1.00 95.75 174 ARG A N 1
ATOM 1330 C CA . ARG A 1 174 ? 18.643 1.219 -21.493 1.00 95.75 174 ARG A CA 1
ATOM 1331 C C . ARG A 1 174 ? 18.429 0.884 -22.970 1.00 95.75 174 ARG A C 1
ATOM 1333 O O . ARG A 1 174 ? 19.300 1.178 -23.781 1.00 95.75 174 ARG A O 1
ATOM 1340 N N . ARG A 1 175 ? 17.258 0.349 -23.339 1.00 92.75 175 ARG A N 1
ATOM 1341 C CA . ARG A 1 175 ? 1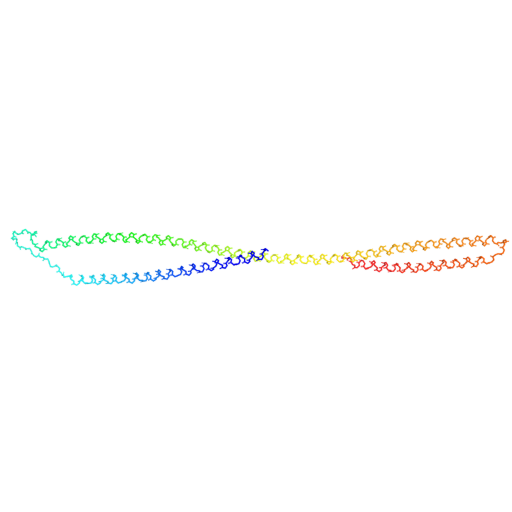6.912 0.063 -24.747 1.00 92.75 175 ARG A CA 1
ATOM 1342 C C . ARG A 1 175 ? 16.944 1.325 -25.610 1.00 92.75 175 ARG A C 1
ATOM 1344 O O . ARG A 1 175 ? 17.465 1.286 -26.720 1.00 92.75 175 ARG A O 1
ATOM 1351 N N . LEU A 1 176 ? 16.433 2.444 -25.096 1.00 94.81 176 LEU A N 1
ATOM 1352 C CA . LEU A 1 176 ? 16.452 3.725 -25.800 1.00 94.81 176 LEU A CA 1
ATOM 1353 C C . LEU A 1 176 ? 17.879 4.266 -25.968 1.00 94.81 176 LEU A C 1
ATOM 1355 O O . LEU A 1 176 ? 18.212 4.782 -27.032 1.00 94.81 176 LEU A O 1
ATOM 1359 N N . ALA A 1 177 ? 18.732 4.130 -24.949 1.00 95.44 177 ALA A N 1
ATOM 1360 C CA . ALA A 1 177 ? 20.139 4.515 -25.038 1.00 95.44 177 ALA A CA 1
ATOM 1361 C C . ALA A 1 177 ? 20.897 3.674 -26.082 1.00 95.44 177 ALA A C 1
ATOM 1363 O O . ALA A 1 177 ? 21.641 4.230 -26.892 1.00 95.44 177 ALA A O 1
ATOM 1364 N N . ASP A 1 178 ? 20.660 2.360 -26.113 1.00 92.62 178 ASP A N 1
ATOM 1365 C CA . ASP A 1 178 ? 21.225 1.460 -27.124 1.00 92.62 178 ASP A CA 1
ATOM 1366 C C . ASP A 1 178 ? 20.746 1.825 -28.535 1.00 92.62 178 ASP A C 1
ATOM 1368 O O . ASP A 1 178 ? 21.547 1.898 -29.469 1.00 92.62 178 ASP A O 1
ATOM 1372 N N . PHE A 1 179 ? 19.448 2.103 -28.689 1.00 93.56 179 PHE A N 1
ATOM 1373 C CA . PHE A 1 179 ? 18.868 2.544 -29.955 1.00 93.56 179 PHE A CA 1
ATOM 1374 C C . PHE A 1 179 ? 19.480 3.864 -30.427 1.00 93.56 179 PHE A C 1
ATOM 1376 O O . PHE A 1 179 ? 19.909 3.967 -31.576 1.00 93.56 179 PHE A O 1
ATOM 1383 N N . LYS A 1 180 ? 19.588 4.855 -29.533 1.00 94.88 180 LYS A N 1
ATOM 1384 C CA . LYS A 1 180 ? 20.220 6.143 -29.831 1.00 94.88 180 LYS A CA 1
ATOM 1385 C C . LYS A 1 180 ? 21.660 5.953 -30.304 1.00 94.88 180 LYS A C 1
ATOM 1387 O O . LYS A 1 180 ? 22.033 6.496 -31.335 1.00 94.88 180 LYS A O 1
ATOM 1392 N N . LYS A 1 181 ? 22.442 5.120 -29.611 1.00 95.12 181 LYS A N 1
ATOM 1393 C CA . LYS A 1 181 ? 23.825 4.819 -30.001 1.00 95.12 181 LYS A CA 1
ATOM 1394 C C . LYS A 1 181 ? 23.911 4.218 -31.407 1.00 95.12 181 LYS A C 1
ATOM 1396 O O . LYS A 1 181 ? 24.787 4.604 -32.176 1.00 95.12 181 LYS A O 1
ATOM 1401 N N . LEU A 1 182 ? 23.022 3.286 -31.751 1.00 93.88 182 LEU A N 1
ATOM 1402 C CA . LEU A 1 182 ? 22.970 2.696 -33.092 1.00 93.88 182 LEU A CA 1
ATOM 1403 C C . LEU A 1 182 ? 22.553 3.723 -34.160 1.00 93.88 182 LEU A C 1
ATOM 1405 O O . LEU A 1 182 ? 23.112 3.721 -35.256 1.00 93.88 182 LEU A O 1
ATOM 1409 N N . ALA A 1 183 ? 21.607 4.612 -33.849 1.00 93.38 183 ALA A N 1
ATOM 1410 C CA . ALA A 1 183 ? 21.186 5.686 -34.747 1.00 93.38 183 ALA A CA 1
ATOM 1411 C C . ALA A 1 183 ? 22.311 6.710 -34.993 1.00 93.38 183 ALA A C 1
ATOM 1413 O O . ALA A 1 183 ? 22.548 7.106 -36.138 1.00 93.38 183 ALA A O 1
ATOM 1414 N N . ASP A 1 184 ? 23.057 7.074 -33.947 1.00 95.81 184 ASP A N 1
ATOM 1415 C CA . ASP A 1 184 ? 24.228 7.951 -34.045 1.00 95.81 184 ASP A CA 1
ATOM 1416 C C . ASP A 1 184 ? 25.317 7.301 -34.920 1.00 95.81 184 ASP A C 1
ATOM 1418 O O . ASP A 1 184 ? 25.880 7.950 -35.800 1.00 95.81 184 ASP A O 1
ATOM 1422 N N . GLN A 1 185 ? 25.566 5.994 -34.748 1.00 94.81 185 GLN A N 1
ATOM 1423 C CA . GLN A 1 185 ? 26.502 5.235 -35.589 1.00 94.81 185 GLN A CA 1
ATOM 1424 C C . GLN A 1 185 ? 26.081 5.194 -37.061 1.00 94.81 185 GLN A C 1
ATOM 1426 O O . GLN A 1 185 ? 26.930 5.314 -37.941 1.00 94.81 185 GLN A O 1
ATOM 1431 N N . LEU A 1 186 ? 24.786 5.025 -37.341 1.00 94.44 186 LEU A N 1
ATOM 1432 C CA . LEU A 1 186 ? 24.273 5.036 -38.710 1.00 94.44 186 LEU A CA 1
ATOM 1433 C C . LEU A 1 186 ? 24.434 6.419 -39.353 1.00 94.44 186 LEU A C 1
ATOM 1435 O O . LEU A 1 186 ? 24.838 6.510 -40.509 1.00 94.44 186 LEU A O 1
ATOM 1439 N N . THR A 1 187 ? 24.168 7.482 -38.593 1.00 95.25 187 THR A N 1
ATOM 1440 C CA . THR A 1 187 ? 24.313 8.869 -39.056 1.00 95.25 187 THR A CA 1
ATOM 1441 C C . THR A 1 187 ? 25.775 9.205 -39.361 1.00 95.25 187 THR A C 1
ATOM 1443 O O . THR A 1 187 ? 26.071 9.755 -40.421 1.00 95.25 187 THR A O 1
ATOM 1446 N N . ASP A 1 188 ? 26.706 8.826 -38.477 1.00 96.12 188 ASP A N 1
ATOM 1447 C CA . ASP A 1 188 ? 28.148 8.991 -38.717 1.00 96.12 188 ASP A CA 1
ATOM 1448 C C . ASP A 1 188 ? 28.606 8.205 -39.952 1.00 96.12 188 ASP A C 1
ATOM 1450 O O . ASP A 1 188 ? 29.381 8.694 -40.775 1.00 96.12 188 ASP A O 1
ATOM 1454 N N . LEU A 1 189 ? 28.091 6.987 -40.127 1.00 95.00 189 LEU A N 1
ATOM 1455 C CA . LEU A 1 189 ? 28.428 6.162 -41.276 1.00 95.00 189 LEU A CA 1
ATOM 1456 C C . LEU A 1 189 ? 27.910 6.753 -42.591 1.00 95.00 189 LEU A C 1
ATOM 1458 O O . LEU A 1 189 ? 28.629 6.715 -43.589 1.00 95.00 189 LEU A O 1
ATOM 1462 N N . GLU A 1 190 ? 26.698 7.308 -42.600 1.00 94.19 190 GLU A N 1
ATOM 1463 C CA . GLU A 1 190 ? 26.140 7.966 -43.781 1.00 94.19 190 GLU A CA 1
ATOM 1464 C C . GLU A 1 190 ? 26.962 9.195 -44.170 1.00 94.19 190 GLU A C 1
ATOM 1466 O O . GLU A 1 190 ? 27.330 9.333 -45.335 1.00 94.19 190 GLU A O 1
ATOM 1471 N N . ARG A 1 191 ? 27.381 10.000 -43.187 1.00 96.31 191 ARG A N 1
ATOM 1472 C CA . ARG A 1 191 ? 28.300 11.120 -43.418 1.00 96.31 191 ARG A CA 1
ATOM 1473 C C . ARG A 1 191 ? 29.611 10.661 -44.063 1.00 96.31 191 ARG A C 1
ATOM 1475 O O . ARG A 1 191 ? 30.030 11.215 -45.072 1.00 96.31 191 ARG A O 1
ATOM 1482 N N . ARG A 1 192 ? 30.234 9.593 -43.550 1.00 95.25 192 ARG A N 1
ATOM 1483 C CA . ARG A 1 192 ? 31.471 9.036 -44.140 1.00 95.25 192 ARG A CA 1
ATOM 1484 C C . ARG A 1 192 ? 31.267 8.501 -45.558 1.00 95.25 192 ARG A C 1
ATOM 1486 O O . ARG A 1 192 ? 32.190 8.560 -46.373 1.00 95.25 192 ARG A O 1
ATOM 1493 N N . ARG A 1 193 ? 30.092 7.933 -45.856 1.00 93.69 193 ARG A N 1
ATOM 1494 C CA . ARG A 1 193 ? 29.735 7.476 -47.210 1.00 93.69 193 ARG A CA 1
ATOM 1495 C C . ARG A 1 193 ? 29.592 8.655 -48.162 1.00 93.69 193 ARG A C 1
ATOM 1497 O O . ARG A 1 193 ? 30.095 8.561 -49.279 1.00 93.69 193 ARG A O 1
ATOM 1504 N N . GLU A 1 194 ? 28.952 9.731 -47.720 1.00 94.88 194 GLU A N 1
ATOM 1505 C CA . GLU A 1 194 ? 28.808 10.969 -48.485 1.00 94.88 194 GLU A CA 1
ATOM 1506 C C . GLU A 1 194 ? 30.175 11.606 -48.770 1.00 94.88 194 GLU A C 1
ATOM 1508 O O . GLU A 1 194 ? 30.490 11.868 -49.931 1.00 94.88 194 GLU A O 1
ATOM 1513 N N . ASP A 1 195 ? 31.041 11.718 -47.757 1.00 94.88 195 ASP A N 1
ATOM 1514 C CA . ASP A 1 195 ? 32.412 12.226 -47.904 1.00 94.88 195 ASP A CA 1
ATOM 1515 C C . ASP A 1 195 ? 33.235 11.371 -48.889 1.00 94.88 195 ASP A C 1
ATOM 1517 O O . ASP A 1 195 ? 33.921 11.893 -49.776 1.00 94.88 195 ASP A O 1
ATOM 1521 N N . SER A 1 196 ? 33.137 10.039 -48.782 1.00 93.00 196 SER A N 1
ATOM 1522 C CA . SER A 1 196 ? 33.828 9.109 -49.689 1.00 93.00 196 SER A CA 1
ATOM 1523 C C . SER A 1 196 ? 33.309 9.239 -51.123 1.00 93.00 196 SER A C 1
ATOM 1525 O O . SER A 1 196 ? 34.096 9.304 -52.063 1.00 93.00 196 SER A O 1
ATOM 1527 N N . ALA A 1 197 ? 31.988 9.315 -51.311 1.00 93.19 197 ALA A N 1
ATOM 1528 C CA . ALA A 1 197 ? 31.379 9.500 -52.626 1.00 93.19 197 ALA A CA 1
ATOM 1529 C C . ALA A 1 197 ? 31.767 10.852 -53.249 1.00 93.19 197 ALA A C 1
ATOM 1531 O O . ALA A 1 197 ? 32.083 10.908 -54.439 1.00 93.19 197 ALA A O 1
ATOM 1532 N N . GLY A 1 198 ? 31.803 11.922 -52.451 1.00 93.56 198 GLY A N 1
ATOM 1533 C CA . GLY A 1 198 ? 32.277 13.239 -52.873 1.00 93.56 198 GLY A CA 1
ATOM 1534 C C . GLY A 1 198 ? 33.741 13.217 -53.317 1.00 93.56 198 GLY A C 1
ATOM 1535 O O . GLY A 1 198 ? 34.074 13.767 -54.370 1.00 93.56 198 GLY A O 1
ATOM 1536 N N . THR A 1 199 ? 34.601 12.520 -52.571 1.00 92.94 199 THR A N 1
ATOM 1537 C CA . THR A 1 199 ? 36.027 12.381 -52.909 1.00 92.94 199 THR A CA 1
ATOM 1538 C C . THR A 1 199 ? 36.223 11.596 -54.206 1.00 92.94 199 THR A C 1
ATOM 1540 O O . THR A 1 199 ? 36.913 12.076 -55.109 1.00 92.94 199 THR A O 1
ATOM 1543 N N . ILE A 1 200 ? 35.513 10.474 -54.366 1.00 91.50 200 ILE A N 1
ATOM 1544 C CA . ILE A 1 200 ? 35.504 9.676 -55.599 1.00 91.50 200 ILE A CA 1
ATOM 1545 C C . ILE A 1 200 ? 35.082 10.540 -56.795 1.00 91.50 200 ILE A C 1
ATOM 1547 O O . ILE A 1 200 ? 35.760 10.553 -57.822 1.00 91.50 200 ILE A O 1
ATOM 1551 N N . MET A 1 201 ? 33.991 11.306 -56.670 1.00 93.06 201 MET A N 1
ATOM 1552 C CA . MET A 1 201 ? 33.514 12.198 -57.735 1.00 93.06 201 MET A CA 1
ATOM 1553 C C . MET A 1 201 ? 34.542 13.276 -58.099 1.00 93.06 201 MET A C 1
ATOM 1555 O O . MET A 1 201 ? 34.730 13.567 -59.281 1.00 93.06 201 MET A O 1
ATOM 1559 N N . SER A 1 202 ? 35.222 13.854 -57.105 1.00 91.88 202 SER A N 1
ATOM 1560 C CA . SER A 1 202 ? 36.299 14.823 -57.332 1.00 91.88 202 SER A CA 1
ATOM 1561 C C . SER A 1 202 ? 37.465 14.197 -58.102 1.00 91.88 202 SER A C 1
ATOM 1563 O O . SER A 1 202 ? 37.915 14.755 -59.102 1.00 91.88 202 SER A O 1
ATOM 1565 N N . ARG A 1 203 ? 37.888 12.985 -57.721 1.00 89.62 203 ARG A N 1
ATOM 1566 C CA . ARG A 1 203 ? 38.968 12.257 -58.400 1.00 89.62 203 ARG A CA 1
ATOM 1567 C C . ARG A 1 203 ? 38.611 11.842 -59.818 1.00 89.62 203 ARG A C 1
ATOM 1569 O O . ARG A 1 203 ? 39.443 11.973 -60.704 1.00 89.62 203 ARG A O 1
ATOM 1576 N N . TYR A 1 204 ? 37.377 11.415 -60.080 1.00 90.88 204 TYR A N 1
ATOM 1577 C CA . TYR A 1 204 ? 36.937 11.135 -61.451 1.00 90.88 204 TYR A CA 1
ATOM 1578 C C . TYR A 1 204 ? 36.952 12.390 -62.334 1.00 90.88 204 TYR A C 1
ATOM 1580 O O . TYR A 1 204 ? 37.314 12.307 -63.511 1.00 90.88 204 TYR A O 1
ATOM 1588 N N . ARG A 1 205 ? 36.599 13.561 -61.782 1.00 92.12 205 ARG A N 1
ATOM 1589 C CA . ARG A 1 205 ? 36.741 14.841 -62.496 1.00 92.12 205 ARG A CA 1
ATOM 1590 C C . ARG A 1 205 ? 38.207 15.163 -62.767 1.00 92.12 205 ARG A C 1
ATOM 1592 O O . ARG A 1 205 ? 38.525 15.525 -63.892 1.00 92.12 205 ARG A O 1
ATOM 1599 N N . GLU A 1 206 ? 39.085 14.975 -61.783 1.00 90.44 206 GLU A N 1
ATOM 1600 C CA . GLU A 1 206 ? 40.530 15.169 -61.943 1.00 90.44 206 GLU A CA 1
ATOM 1601 C C . GLU A 1 206 ? 41.112 14.241 -63.018 1.00 90.44 206 GLU A C 1
ATOM 1603 O O . GLU A 1 206 ? 41.797 14.711 -63.919 1.00 90.44 206 GLU A O 1
ATOM 1608 N N . VAL A 1 207 ? 40.771 12.950 -62.990 1.00 89.12 207 VAL A N 1
ATOM 1609 C CA . VAL A 1 207 ? 41.149 11.968 -64.019 1.00 89.12 207 VAL A CA 1
ATOM 1610 C C . VAL A 1 207 ? 40.668 12.425 -65.396 1.00 89.12 207 VAL A C 1
ATOM 1612 O O . VAL A 1 207 ? 41.439 12.418 -66.352 1.00 89.12 207 VAL A O 1
ATOM 1615 N N . THR A 1 208 ? 39.413 12.865 -65.510 1.00 88.44 208 THR A N 1
ATOM 1616 C CA . THR A 1 208 ? 38.849 13.355 -66.780 1.00 88.44 208 THR A CA 1
ATOM 1617 C C . THR A 1 208 ? 39.602 14.582 -67.296 1.00 88.44 208 THR A C 1
ATOM 1619 O O . THR A 1 208 ? 39.885 14.671 -68.491 1.00 88.44 208 THR A O 1
ATOM 1622 N N . GLU A 1 209 ? 39.955 15.513 -66.410 1.00 89.75 209 GLU A N 1
ATOM 1623 C CA . GLU A 1 209 ? 40.714 16.712 -66.764 1.00 89.75 209 GLU A CA 1
ATOM 1624 C C . GLU A 1 209 ? 42.156 16.376 -67.163 1.00 89.75 209 GLU A C 1
ATOM 1626 O O . GLU A 1 209 ? 42.648 16.881 -68.169 1.00 89.75 209 GLU A O 1
ATOM 1631 N N . GLN A 1 210 ? 42.807 15.445 -66.458 1.00 87.06 210 GLN A N 1
ATOM 1632 C CA . GLN A 1 210 ? 44.130 14.926 -66.814 1.00 87.06 210 GLN A CA 1
ATOM 1633 C C . GLN A 1 210 ? 44.112 14.219 -68.179 1.00 87.06 210 GLN A C 1
ATOM 1635 O O . GLN A 1 210 ? 45.011 14.437 -68.990 1.00 87.06 210 GLN A O 1
ATOM 1640 N N . TYR A 1 211 ? 43.073 13.432 -68.484 1.00 85.19 211 TYR A N 1
ATOM 1641 C CA . TYR A 1 211 ? 42.901 12.816 -69.805 1.00 85.19 211 TYR A CA 1
ATOM 1642 C C . TYR A 1 211 ? 42.690 13.853 -70.914 1.00 85.19 211 TYR A C 1
ATOM 1644 O O . TYR A 1 211 ? 43.262 13.705 -71.993 1.00 85.19 211 TYR A O 1
ATOM 1652 N N . ARG A 1 212 ? 41.906 14.912 -70.669 1.00 86.94 212 ARG A N 1
ATOM 1653 C CA . ARG A 1 212 ? 41.731 16.016 -71.631 1.00 86.94 212 ARG A CA 1
ATOM 1654 C C . ARG A 1 212 ? 43.025 16.787 -71.855 1.00 86.94 212 ARG A C 1
ATOM 1656 O O . ARG A 1 212 ? 43.369 17.064 -72.999 1.00 86.94 212 ARG A O 1
ATOM 1663 N N . ALA A 1 213 ? 43.753 17.098 -70.786 1.00 84.81 213 ALA A N 1
ATOM 1664 C CA . ALA A 1 213 ? 45.052 17.753 -70.870 1.00 84.81 213 ALA A CA 1
ATOM 1665 C C . ALA A 1 213 ? 46.054 16.899 -71.665 1.00 84.81 213 ALA A C 1
ATOM 1667 O O . ALA A 1 213 ? 46.731 17.423 -72.546 1.00 84.81 213 ALA A O 1
ATOM 1668 N N . LEU A 1 214 ? 46.086 15.583 -71.424 1.00 82.31 214 LEU A N 1
ATOM 1669 C CA . LEU A 1 214 ? 46.913 14.639 -72.175 1.00 82.31 214 LEU A CA 1
ATOM 1670 C C . LEU A 1 214 ? 46.513 14.574 -73.659 1.00 82.31 214 LEU A C 1
ATOM 1672 O O . LEU A 1 214 ? 47.390 14.578 -74.517 1.00 82.31 214 LEU A O 1
ATOM 1676 N N . ALA A 1 215 ? 45.214 14.536 -73.974 1.00 82.62 215 ALA A N 1
ATOM 1677 C CA . ALA A 1 215 ? 44.721 14.540 -75.354 1.00 82.62 215 ALA A CA 1
ATOM 1678 C C . ALA A 1 215 ? 45.115 15.831 -76.093 1.00 82.62 215 ALA A C 1
ATOM 1680 O O . ALA A 1 215 ? 45.720 15.766 -77.160 1.00 82.62 215 ALA A O 1
ATOM 1681 N N . ASN A 1 216 ? 44.894 16.992 -75.470 1.00 81.38 216 ASN A N 1
ATOM 1682 C CA . ASN A 1 216 ? 45.299 18.290 -76.014 1.00 81.38 216 ASN A CA 1
ATOM 1683 C C . ASN A 1 216 ? 46.826 18.397 -76.183 1.00 81.38 216 ASN A C 1
ATOM 1685 O O . ASN A 1 216 ? 47.303 18.995 -77.146 1.00 81.38 216 ASN A O 1
ATOM 1689 N N . ALA A 1 217 ? 47.604 17.812 -75.265 1.00 75.94 217 ALA A N 1
ATOM 1690 C CA . ALA A 1 217 ? 49.058 17.751 -75.376 1.00 75.94 217 ALA A CA 1
ATOM 1691 C C . ALA A 1 217 ? 49.505 16.875 -76.556 1.00 75.94 217 ALA A C 1
ATOM 1693 O O . ALA A 1 217 ? 50.421 17.265 -77.271 1.00 75.94 217 ALA A O 1
ATOM 1694 N N . ILE A 1 218 ? 48.844 15.737 -76.800 1.00 75.06 218 ILE A N 1
ATOM 1695 C CA . ILE A 1 218 ? 49.113 14.863 -77.954 1.00 75.06 218 ILE A CA 1
ATOM 1696 C C . ILE A 1 218 ? 48.788 15.579 -79.273 1.00 75.06 218 ILE A C 1
ATOM 1698 O O . ILE A 1 218 ? 49.599 15.519 -80.199 1.00 75.06 218 ILE A O 1
ATOM 1702 N N . ASP A 1 219 ? 47.658 16.287 -79.342 1.00 74.88 219 ASP A N 1
ATOM 1703 C CA . ASP A 1 219 ? 47.240 17.034 -80.535 1.00 74.88 219 ASP A CA 1
ATOM 1704 C C . ASP A 1 219 ? 48.144 18.256 -80.802 1.00 74.88 219 ASP A C 1
ATOM 1706 O O . ASP A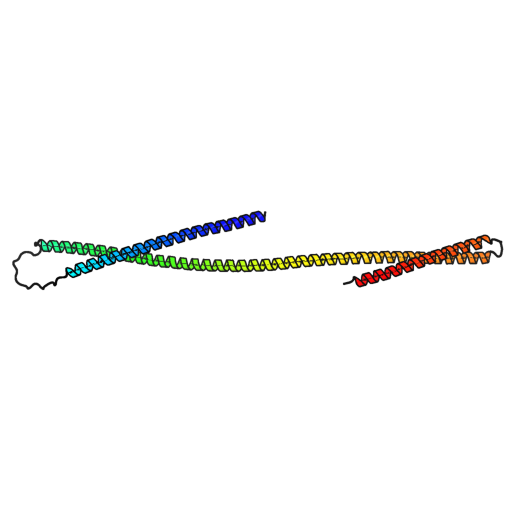 1 219 ? 48.446 18.569 -81.953 1.00 74.88 219 ASP A O 1
ATOM 1710 N N . GLY A 1 220 ? 48.653 18.913 -79.750 1.00 65.12 220 GLY A N 1
ATOM 1711 C CA . GLY A 1 220 ? 49.598 20.035 -79.849 1.00 65.12 220 GLY A CA 1
ATOM 1712 C C . GLY A 1 220 ? 51.075 19.643 -80.043 1.00 65.12 220 GLY A C 1
ATOM 1713 O O . GLY A 1 220 ? 51.871 20.457 -80.512 1.00 65.12 220 GLY A O 1
ATOM 1714 N N . GLN A 1 221 ? 51.475 18.405 -79.717 1.00 53.22 221 GLN A N 1
ATOM 1715 C CA . GLN A 1 221 ? 52.868 17.925 -79.780 1.00 53.22 221 GLN A CA 1
ATOM 1716 C C . GLN A 1 221 ? 53.351 17.485 -81.167 1.00 53.22 221 GLN A C 1
ATOM 1718 O O . GLN A 1 221 ? 54.510 17.082 -81.290 1.00 53.22 221 GLN A O 1
ATOM 1723 N N . GLN A 1 222 ? 52.552 17.615 -82.232 1.00 52.47 222 GLN A N 1
ATOM 1724 C CA . GLN A 1 222 ? 53.067 17.400 -83.593 1.00 52.47 222 GLN A CA 1
ATOM 1725 C C . GLN A 1 222 ? 54.224 18.358 -83.971 1.00 52.47 222 GLN A C 1
ATOM 1727 O O . GLN A 1 222 ? 54.854 18.148 -85.003 1.00 52.47 222 GLN A O 1
ATOM 1732 N N . GLN A 1 223 ? 54.554 19.369 -83.148 1.00 50.97 223 GLN A N 1
ATOM 1733 C CA . GLN A 1 223 ? 55.582 20.371 -83.463 1.00 50.97 223 GLN A CA 1
ATOM 1734 C C . GLN A 1 223 ? 56.862 20.386 -82.601 1.00 50.97 223 GLN A C 1
ATOM 1736 O O . GLN A 1 223 ? 57.861 20.897 -83.100 1.00 50.97 223 GLN A O 1
ATOM 1741 N N . VAL A 1 224 ? 56.931 19.833 -81.375 1.00 47.12 224 VAL A N 1
ATOM 1742 C CA . VAL A 1 224 ? 58.180 19.885 -80.564 1.00 47.12 224 VAL A CA 1
ATOM 1743 C C . VAL A 1 224 ? 58.344 18.653 -79.656 1.00 47.12 224 VAL A C 1
ATOM 1745 O O . VAL A 1 224 ? 57.491 18.350 -78.825 1.00 47.12 224 VAL A O 1
ATOM 1748 N N . GLY A 1 225 ? 59.461 17.931 -79.811 1.00 52.28 225 GLY A N 1
ATOM 1749 C CA . GLY A 1 225 ? 59.724 16.621 -79.201 1.00 52.28 225 GLY A CA 1
ATOM 1750 C C . GLY A 1 225 ? 59.909 16.615 -77.678 1.00 52.28 225 GLY A C 1
ATOM 1751 O O . GLY A 1 225 ? 61.011 16.825 -77.177 1.00 52.28 225 GLY A O 1
ATOM 1752 N N . THR A 1 226 ? 58.856 16.261 -76.938 1.00 53.94 226 THR A N 1
ATOM 1753 C CA . THR A 1 226 ? 58.900 16.058 -75.476 1.00 53.94 226 THR A CA 1
ATOM 1754 C C . THR A 1 226 ? 58.246 14.726 -75.068 1.00 53.94 226 THR A C 1
ATOM 1756 O O . THR A 1 226 ? 57.138 14.665 -74.550 1.00 53.94 226 THR A O 1
ATOM 1759 N N . GLY A 1 227 ? 58.934 13.600 -75.290 1.00 56.31 227 GLY A N 1
ATOM 1760 C CA . GLY A 1 227 ? 58.433 12.263 -74.909 1.00 56.31 227 GLY A CA 1
ATOM 1761 C C . GLY A 1 227 ? 58.369 11.988 -73.394 1.00 56.31 227 GLY A C 1
ATOM 1762 O O . GLY A 1 227 ? 57.658 11.084 -72.964 1.00 56.31 227 GLY A O 1
ATOM 1763 N N . VAL A 1 228 ? 59.078 12.773 -72.572 1.00 58.19 228 VAL A N 1
ATOM 1764 C CA . VAL A 1 228 ? 59.199 12.564 -71.112 1.00 58.19 228 VAL A CA 1
ATOM 1765 C C . VAL A 1 228 ? 57.957 13.040 -70.341 1.00 58.19 228 VAL A C 1
ATOM 1767 O O . VAL A 1 228 ? 57.570 12.408 -69.360 1.00 58.19 228 VAL A O 1
ATOM 1770 N N . THR A 1 229 ? 57.280 14.098 -70.800 1.00 61.28 229 THR A N 1
ATOM 1771 C CA . THR A 1 229 ? 56.046 14.619 -70.176 1.00 61.28 229 THR A CA 1
ATOM 1772 C C . THR A 1 229 ? 54.885 13.632 -70.305 1.00 61.28 229 THR A C 1
ATOM 1774 O O . THR A 1 229 ? 54.207 13.345 -69.323 1.00 61.28 229 THR A O 1
ATOM 1777 N N . ARG A 1 230 ? 54.752 12.977 -71.466 1.00 63.03 230 ARG A N 1
ATOM 1778 C CA . ARG A 1 230 ? 53.700 11.980 -71.734 1.00 63.03 230 ARG A CA 1
ATOM 1779 C C . ARG A 1 230 ? 53.735 10.777 -70.780 1.00 63.03 230 ARG A C 1
ATOM 1781 O O . ARG A 1 230 ? 52.687 10.279 -70.381 1.00 63.03 230 ARG A O 1
ATOM 1788 N N . SER A 1 231 ? 54.927 10.305 -70.405 1.00 64.50 231 SER A N 1
ATOM 1789 C CA . SER A 1 231 ? 55.080 9.179 -69.468 1.00 64.50 231 SER A CA 1
ATOM 1790 C C . SER A 1 231 ? 54.775 9.568 -68.018 1.00 64.50 231 SER A C 1
ATOM 1792 O O . SER A 1 231 ? 54.289 8.733 -67.254 1.00 64.50 231 SER A O 1
ATOM 1794 N N . LEU A 1 232 ? 55.065 10.813 -67.627 1.00 70.75 232 LEU A N 1
ATOM 1795 C CA . LEU A 1 232 ? 54.792 11.320 -66.282 1.00 70.75 232 LEU A CA 1
ATOM 1796 C C . LEU A 1 232 ? 53.287 11.535 -66.065 1.00 70.75 232 LEU A C 1
ATOM 1798 O O . LEU A 1 232 ? 52.767 11.183 -65.007 1.00 70.75 232 LEU A O 1
ATOM 1802 N N . ASP A 1 233 ? 52.585 12.047 -67.078 1.00 72.44 233 ASP A N 1
ATOM 1803 C CA . ASP A 1 233 ? 51.141 12.301 -67.023 1.00 72.44 233 ASP A CA 1
ATOM 1804 C C . ASP A 1 233 ? 50.328 10.999 -66.989 1.00 72.44 233 ASP A C 1
ATOM 1806 O O . ASP A 1 233 ? 49.381 10.878 -66.212 1.00 72.44 233 ASP A O 1
ATOM 1810 N N . LEU A 1 234 ? 50.752 9.972 -67.735 1.00 78.50 234 LEU A N 1
ATOM 1811 C CA . LEU A 1 234 ? 50.155 8.633 -67.661 1.00 78.50 234 LEU A CA 1
ATOM 1812 C C . LEU A 1 234 ? 50.328 7.986 -66.278 1.00 78.50 234 LEU A C 1
ATOM 1814 O O . LEU A 1 234 ? 49.392 7.369 -65.774 1.00 78.50 234 LEU A O 1
ATOM 1818 N N . SER A 1 235 ? 51.493 8.151 -65.646 1.00 82.62 235 SER A N 1
ATOM 1819 C CA . SER A 1 235 ? 51.741 7.650 -64.287 1.00 82.62 235 SER A CA 1
ATOM 1820 C C . SER A 1 235 ? 50.859 8.356 -63.246 1.00 82.62 235 SER A C 1
ATOM 1822 O O . SER A 1 235 ? 50.295 7.709 -62.364 1.00 82.62 235 SER A O 1
ATOM 1824 N N . ARG A 1 236 ? 50.643 9.673 -63.390 1.00 82.12 236 ARG A N 1
ATOM 1825 C CA . ARG A 1 236 ? 49.719 10.439 -62.532 1.00 82.12 236 ARG A CA 1
ATOM 1826 C C . ARG A 1 236 ? 48.270 9.981 -62.683 1.00 82.12 236 ARG A C 1
ATOM 1828 O O . ARG A 1 236 ? 47.608 9.787 -61.669 1.00 82.12 236 ARG A O 1
ATOM 1835 N N . ILE A 1 237 ? 47.814 9.742 -63.913 1.00 82.62 237 ILE A N 1
ATOM 1836 C CA . ILE A 1 237 ? 46.475 9.200 -64.196 1.00 82.62 237 ILE A CA 1
ATOM 1837 C C . ILE A 1 237 ? 46.314 7.793 -63.600 1.00 82.62 237 ILE A C 1
ATOM 1839 O O . ILE A 1 237 ? 45.288 7.474 -63.005 1.00 82.62 237 ILE A O 1
ATOM 1843 N N . GLN A 1 238 ? 47.328 6.935 -63.726 1.00 86.38 238 GLN A N 1
ATOM 1844 C CA . GLN A 1 238 ? 47.296 5.605 -63.112 1.00 86.38 238 GLN A CA 1
ATOM 1845 C C . GLN A 1 238 ? 47.225 5.696 -61.583 1.00 86.38 238 GLN A C 1
ATOM 1847 O O . GLN A 1 238 ? 46.437 4.982 -60.966 1.00 86.38 238 GLN A O 1
ATOM 1852 N N . GLN A 1 239 ? 47.979 6.611 -60.969 1.00 87.44 239 GLN A N 1
ATOM 1853 C CA . GLN A 1 239 ? 47.952 6.820 -59.524 1.00 87.44 239 GLN A CA 1
ATOM 1854 C C . GLN A 1 239 ? 46.592 7.340 -59.034 1.00 87.44 239 GLN A C 1
ATOM 1856 O O . GLN A 1 239 ? 46.099 6.873 -58.007 1.00 87.44 239 GLN A O 1
ATOM 1861 N N . THR A 1 240 ? 45.957 8.270 -59.754 1.00 85.75 240 THR A N 1
ATOM 1862 C CA . THR A 1 240 ? 44.623 8.785 -59.396 1.00 85.75 240 THR A CA 1
ATOM 1863 C C . THR A 1 240 ? 43.537 7.721 -59.557 1.00 85.75 240 THR A C 1
ATOM 1865 O O . THR A 1 240 ? 42.654 7.635 -58.702 1.00 85.75 240 THR A O 1
ATOM 1868 N N . ILE A 1 241 ? 43.636 6.854 -60.572 1.00 86.75 241 ILE A N 1
ATOM 1869 C CA . ILE A 1 241 ? 42.742 5.698 -60.752 1.00 86.75 241 ILE A CA 1
ATOM 1870 C C . ILE A 1 241 ? 42.901 4.693 -59.607 1.00 86.75 241 ILE A C 1
ATOM 1872 O O . ILE A 1 241 ? 41.902 4.339 -58.986 1.00 86.75 241 ILE A O 1
ATOM 1876 N N . LEU A 1 242 ? 44.128 4.277 -59.274 1.00 89.62 242 LEU A N 1
ATOM 1877 C CA . LEU A 1 242 ? 44.380 3.348 -58.161 1.00 89.62 242 LEU A CA 1
ATOM 1878 C C . LEU A 1 242 ? 43.833 3.900 -56.839 1.00 89.62 242 LEU A C 1
ATOM 1880 O O . LEU A 1 242 ? 43.154 3.207 -56.084 1.00 89.62 242 LEU A O 1
ATOM 1884 N N . SER A 1 243 ? 44.057 5.190 -56.604 1.00 86.31 243 SER A N 1
ATOM 1885 C CA . SER A 1 243 ? 43.556 5.884 -55.426 1.00 86.31 243 SER A CA 1
ATOM 1886 C C . SER A 1 243 ? 42.015 5.941 -55.404 1.00 86.31 243 SER A C 1
ATOM 1888 O O . SER A 1 243 ? 41.402 5.798 -54.346 1.00 86.31 243 SER A O 1
ATOM 1890 N N . ALA A 1 244 ? 41.356 6.121 -56.555 1.00 87.06 244 ALA A N 1
ATOM 1891 C CA . ALA A 1 244 ? 39.894 6.067 -56.671 1.00 87.06 244 ALA A CA 1
ATOM 1892 C C . ALA A 1 244 ? 39.333 4.639 -56.495 1.00 87.06 244 ALA A C 1
ATOM 1894 O O . ALA A 1 244 ? 38.255 4.460 -55.924 1.00 87.06 244 ALA A O 1
ATOM 1895 N N . GLU A 1 245 ? 40.055 3.609 -56.941 1.00 89.62 245 GLU A N 1
ATOM 1896 C CA . GLU A 1 245 ? 39.690 2.207 -56.710 1.00 89.62 245 GLU A CA 1
ATOM 1897 C C . GLU A 1 245 ? 39.739 1.836 -55.223 1.00 89.62 245 GLU A C 1
ATOM 1899 O O . GLU A 1 245 ? 38.835 1.152 -54.728 1.00 89.62 245 GLU A O 1
ATOM 1904 N N . ASP A 1 246 ? 40.744 2.319 -54.493 1.00 90.25 246 ASP A N 1
ATOM 1905 C CA . ASP A 1 246 ? 40.840 2.119 -53.047 1.00 90.25 246 ASP A CA 1
ATOM 1906 C C . ASP A 1 246 ? 39.697 2.820 -52.295 1.00 90.25 246 ASP A C 1
ATOM 1908 O O . ASP A 1 246 ? 39.092 2.228 -51.395 1.00 90.25 246 ASP A O 1
ATOM 1912 N N . GLU A 1 247 ? 39.290 4.016 -52.725 1.00 90.00 247 GLU A N 1
ATOM 1913 C CA . GLU A 1 247 ? 38.101 4.685 -52.180 1.00 90.00 247 GLU A CA 1
ATOM 1914 C C . GLU A 1 247 ? 36.800 3.941 -52.499 1.00 90.00 247 GLU A C 1
ATOM 1916 O O . GLU A 1 247 ? 35.917 3.842 -51.646 1.00 90.00 247 GLU A O 1
ATOM 1921 N N . LEU A 1 248 ? 36.670 3.345 -53.690 1.00 90.12 248 LEU A N 1
ATOM 1922 C CA . LEU A 1 248 ? 35.523 2.495 -54.024 1.00 90.12 248 LEU A CA 1
ATOM 1923 C C . LEU A 1 248 ? 35.467 1.239 -53.145 1.00 90.12 248 LEU A C 1
ATOM 1925 O O . LEU A 1 248 ? 34.379 0.818 -52.736 1.00 90.12 248 LEU A O 1
ATOM 1929 N N . ARG A 1 249 ? 36.618 0.638 -52.820 1.00 91.88 249 ARG A N 1
ATOM 1930 C CA . ARG A 1 249 ? 36.694 -0.469 -51.850 1.00 91.88 249 ARG A CA 1
ATOM 1931 C C . ARG A 1 249 ? 36.271 -0.004 -50.460 1.00 91.88 249 ARG A C 1
ATOM 1933 O O . ARG A 1 249 ? 35.467 -0.686 -49.816 1.00 91.88 249 ARG A O 1
ATOM 1940 N N . GLN A 1 250 ? 36.733 1.169 -50.029 1.00 90.94 250 GLN A N 1
ATOM 1941 C CA . GLN A 1 250 ? 36.327 1.771 -48.763 1.00 90.94 250 GLN A CA 1
ATOM 1942 C C . GLN A 1 250 ? 34.810 2.014 -48.728 1.00 90.94 250 GLN A C 1
ATOM 1944 O O . GLN A 1 250 ? 34.147 1.546 -47.801 1.00 90.94 250 GLN A O 1
ATOM 1949 N N . LEU A 1 251 ? 34.227 2.617 -49.766 1.00 91.69 251 LEU A N 1
ATOM 1950 C CA . LEU A 1 251 ? 32.787 2.866 -49.872 1.00 91.69 251 LEU A CA 1
ATOM 1951 C C . LEU A 1 251 ? 31.963 1.569 -49.827 1.00 91.69 251 LEU A C 1
ATOM 1953 O O . LEU A 1 251 ? 30.943 1.508 -49.139 1.00 91.69 251 LEU A O 1
ATOM 1957 N N . ARG A 1 252 ? 32.410 0.503 -50.507 1.00 91.94 252 ARG A N 1
ATOM 1958 C CA . ARG A 1 252 ? 31.767 -0.823 -50.431 1.00 91.94 252 ARG A CA 1
ATOM 1959 C C . ARG A 1 252 ? 31.795 -1.385 -49.011 1.00 91.94 252 ARG A C 1
ATOM 1961 O O . ARG A 1 252 ? 30.792 -1.941 -48.562 1.00 91.94 252 ARG A O 1
ATOM 1968 N N . SER A 1 253 ? 32.907 -1.216 -48.293 1.00 92.88 253 SER A N 1
ATOM 1969 C CA . SER A 1 253 ? 33.018 -1.667 -46.903 1.00 92.88 253 SER A CA 1
ATOM 1970 C C . SER A 1 253 ? 32.096 -0.878 -45.962 1.00 92.88 253 SER A C 1
ATOM 1972 O O . SER A 1 253 ? 31.409 -1.489 -45.142 1.00 92.88 253 SER A O 1
ATOM 1974 N N . LEU A 1 254 ? 31.988 0.446 -46.138 1.00 91.69 254 LEU A N 1
ATOM 1975 C CA . LEU A 1 254 ? 31.062 1.300 -45.388 1.00 91.69 254 LEU A CA 1
ATOM 1976 C C . LEU A 1 254 ? 29.600 0.927 -45.674 1.00 91.69 254 LEU A C 1
ATOM 1978 O O . LEU A 1 254 ? 28.797 0.827 -44.753 1.00 91.69 254 LEU A O 1
ATOM 1982 N N . ASN A 1 255 ? 29.249 0.632 -46.928 1.00 92.19 255 ASN A N 1
ATOM 1983 C CA . ASN A 1 255 ? 27.890 0.220 -47.293 1.00 92.19 255 ASN A CA 1
ATOM 1984 C C . ASN A 1 255 ? 27.515 -1.146 -46.677 1.00 92.19 255 ASN A C 1
ATOM 1986 O O . ASN A 1 255 ? 26.421 -1.322 -46.139 1.00 92.19 255 ASN A O 1
ATOM 1990 N N . ALA A 1 256 ? 28.450 -2.102 -46.655 1.00 93.25 256 ALA A N 1
ATOM 1991 C CA . ALA A 1 256 ? 28.244 -3.380 -45.973 1.00 93.25 256 ALA A CA 1
ATOM 1992 C C . ALA A 1 256 ? 28.053 -3.208 -44.452 1.00 93.25 256 ALA A C 1
ATOM 1994 O O . ALA A 1 256 ? 27.235 -3.904 -43.847 1.00 93.25 256 ALA A O 1
ATOM 1995 N N . GLN A 1 257 ? 28.780 -2.276 -43.828 1.00 92.06 257 GLN A N 1
ATOM 1996 C CA . GLN A 1 257 ? 28.587 -1.924 -42.417 1.00 92.06 257 GLN A CA 1
ATOM 1997 C C . GLN A 1 257 ? 27.217 -1.270 -42.179 1.00 92.06 257 GLN A C 1
ATOM 1999 O O . GLN A 1 257 ? 26.541 -1.629 -41.215 1.00 92.06 257 GLN A O 1
ATOM 2004 N N . ALA A 1 258 ? 26.760 -0.406 -43.091 1.00 91.69 258 ALA A N 1
ATOM 2005 C CA . ALA A 1 258 ? 25.471 0.279 -42.993 1.00 91.69 258 ALA A CA 1
ATOM 2006 C C . ALA A 1 258 ? 24.313 -0.716 -43.022 1.00 91.69 258 ALA A C 1
ATOM 2008 O O . ALA A 1 258 ? 23.443 -0.686 -42.157 1.00 91.69 258 ALA A O 1
ATOM 2009 N N . GLN A 1 259 ? 24.353 -1.675 -43.949 1.00 92.50 259 GLN A N 1
ATOM 2010 C CA . GLN A 1 259 ? 23.346 -2.732 -44.035 1.00 92.50 259 GLN A CA 1
ATOM 2011 C C . GLN A 1 259 ? 23.300 -3.605 -42.773 1.00 92.50 259 GLN A C 1
ATOM 2013 O O . GLN A 1 259 ? 22.227 -4.053 -42.369 1.00 92.50 259 GLN A O 1
ATOM 2018 N N . ARG A 1 260 ? 24.449 -3.859 -42.131 1.00 92.00 260 ARG A N 1
ATOM 2019 C CA . ARG A 1 260 ? 24.502 -4.607 -40.864 1.00 92.00 260 ARG A CA 1
ATOM 2020 C C . ARG A 1 260 ? 23.887 -3.806 -39.719 1.00 92.00 260 ARG A C 1
ATOM 2022 O O . ARG A 1 260 ? 23.063 -4.358 -38.995 1.00 92.00 260 ARG A O 1
ATOM 2029 N N . LEU A 1 261 ? 24.231 -2.524 -39.590 1.00 91.62 261 LEU A N 1
ATOM 2030 C CA . LEU A 1 261 ? 23.661 -1.635 -38.572 1.00 91.62 261 LEU A CA 1
ATOM 2031 C C . LEU A 1 261 ? 22.156 -1.424 -38.772 1.00 91.62 261 LEU A C 1
ATOM 2033 O O . LEU A 1 261 ? 21.397 -1.502 -37.812 1.00 91.62 261 LEU A O 1
ATOM 2037 N N . GLN A 1 262 ? 21.697 -1.257 -40.012 1.00 89.62 262 GLN A N 1
ATOM 2038 C CA . GLN A 1 262 ? 20.275 -1.137 -40.335 1.00 89.62 262 GLN A CA 1
ATOM 2039 C C . GLN A 1 262 ? 19.497 -2.404 -39.949 1.00 89.62 262 GLN A C 1
ATOM 2041 O O . GLN A 1 262 ? 18.433 -2.316 -39.341 1.00 89.62 262 GLN A O 1
ATOM 2046 N N . LYS A 1 263 ? 20.045 -3.594 -40.232 1.00 91.31 263 LYS A N 1
ATOM 2047 C CA . LYS A 1 263 ? 19.452 -4.867 -39.787 1.00 91.31 263 LYS A CA 1
ATOM 2048 C C . LYS A 1 263 ? 19.402 -4.977 -38.262 1.00 91.31 263 LYS A C 1
ATOM 2050 O O . LYS A 1 263 ? 18.410 -5.458 -37.723 1.00 91.31 263 LYS A O 1
ATOM 2055 N N . GLN A 1 264 ? 20.444 -4.519 -37.568 1.00 89.00 264 GLN A N 1
ATOM 2056 C CA . GLN A 1 264 ? 20.475 -4.496 -36.104 1.00 89.00 264 GLN A CA 1
ATOM 2057 C C . GLN A 1 264 ? 19.450 -3.520 -35.516 1.00 89.00 264 GLN A C 1
ATOM 2059 O O . GLN A 1 264 ? 18.797 -3.869 -34.540 1.00 89.00 264 GLN A O 1
ATOM 2064 N N . LEU A 1 265 ? 19.262 -2.343 -36.120 1.00 87.94 265 LEU A N 1
ATOM 2065 C CA . LEU A 1 265 ? 18.245 -1.367 -35.717 1.00 87.94 265 LEU A CA 1
ATOM 2066 C C . LEU A 1 265 ? 16.827 -1.919 -35.881 1.00 87.94 265 LEU A C 1
ATOM 2068 O O . LEU A 1 265 ? 16.036 -1.846 -34.945 1.00 87.94 265 LEU A O 1
ATOM 2072 N N . ILE A 1 266 ? 16.526 -2.528 -37.032 1.00 88.25 266 ILE A N 1
ATOM 2073 C CA . ILE A 1 266 ? 15.216 -3.145 -37.294 1.00 88.25 266 ILE A CA 1
ATOM 2074 C C . ILE A 1 266 ? 14.954 -4.294 -36.313 1.00 88.25 266 ILE A C 1
ATOM 2076 O O . ILE A 1 266 ? 13.855 -4.410 -35.788 1.00 88.25 266 ILE A O 1
ATOM 2080 N N . GLY A 1 267 ? 15.967 -5.109 -36.004 1.00 84.19 267 GLY A N 1
ATOM 2081 C CA . GLY A 1 267 ? 15.844 -6.196 -35.026 1.00 84.19 267 GLY A CA 1
ATOM 2082 C C . GLY A 1 267 ? 15.767 -5.748 -33.559 1.00 84.19 267 GLY A C 1
ATOM 2083 O O . GLY A 1 267 ? 15.528 -6.580 -32.688 1.00 84.19 267 GLY A O 1
ATOM 2084 N N . LYS A 1 268 ? 16.010 -4.465 -33.265 1.00 79.38 268 LYS A N 1
ATOM 2085 C CA . LYS A 1 268 ? 15.948 -3.871 -31.917 1.00 79.38 268 LYS A CA 1
ATOM 2086 C C . LYS A 1 268 ? 14.707 -3.000 -31.706 1.00 79.38 268 LYS A C 1
ATOM 2088 O O . LYS A 1 268 ? 14.512 -2.520 -30.589 1.00 79.38 268 LYS A O 1
ATOM 2093 N N . LEU A 1 269 ? 13.898 -2.794 -32.745 1.00 69.44 269 LEU A N 1
ATOM 2094 C CA . LEU A 1 269 ? 12.605 -2.132 -32.633 1.00 69.44 269 LEU A CA 1
ATOM 2095 C C . LEU A 1 269 ? 11.636 -3.069 -31.881 1.00 69.44 269 LEU A C 1
ATOM 2097 O O . LEU A 1 269 ? 11.551 -4.239 -32.260 1.00 69.44 269 LEU A O 1
ATOM 2101 N N . PRO A 1 270 ? 10.984 -2.608 -30.798 1.00 57.47 270 PRO A N 1
ATOM 2102 C CA . PRO A 1 270 ? 9.935 -3.372 -30.126 1.00 57.47 270 PRO A CA 1
ATOM 2103 C C . PRO A 1 270 ? 8.699 -3.560 -31.012 1.00 57.47 270 PRO A C 1
ATOM 2105 O O . PRO A 1 270 ? 8.448 -2.691 -31.879 1.00 57.47 270 PRO A O 1
#

Foldseek 3Di:
DVVVVVVVVVVVVVVVVVVVVVVVVVVVVVVVVVVVVVVVVVVVVVVVVVVVVVVVVVVVVVPDDDDDDDDDDDDDDPPVPDVVVVVVVVVVVVVVVVVVVVVVVVVVVVVVVVVVVVVVVVVVVVVVVVVVVVVVVVVVVVVVVVVVVVVVVVVVVVVVVVVVVVVVVVVVVVLVVVLVVLVVVLVVLVVVLVVLVVVLVVLVVVLVVLVVVLVVCVVVCPPPDDPPVNVVSVVVSVVSVVVSVVSVVVSVVSVVVSVVSVVVSVVSDD